Protein AF-A0A7S0QTS7-F1 (afdb_monomer_lite)

Sequence (186 aa):
SHVPLTNDRVKYTDPHTKAYLLLQAHFSRIALAGDLALDQKAVLNDAIRLIQAMVDVISSSGWLKPALAAMEVSQMVVQGTWDNTPNLMQLPHMTKEIAARCAEKGVETVFDLMDLDDEARNGLLQLSEARLAQVASVCNRYPNVNLEYEIVDADDVVAGEQVQAVVRLERENEGGGGGVHAPYYP

pLDDT: mean 92.36, std 8.05, range [49.06, 97.94]

Secondary structure (DSSP, 8-state):
---SS--TT--TT-HHHHHHHHHHHHHTT----THHHHHHHHHHHHHHHHHHHHHHHHHHTT-HHHHHHHHHHHHHHHHT--TTS-GGGGSTT--HHHHHHHHHTT--SHHHHHSS-HHHHHHHH---HHHHHHHHHHHTTS--EEEEEEETTTTS--TTSPP-EEEEEEE--S---SS---TT--

Structure (mmCIF, N/CA/C/O backbone):
data_AF-A0A7S0QTS7-F1
#
_entry.id   AF-A0A7S0QTS7-F1
#
loop_
_atom_site.group_PDB
_atom_site.id
_atom_site.type_symbol
_atom_site.label_atom_id
_atom_site.label_alt_id
_atom_site.label_comp_id
_atom_site.label_asym_id
_atom_site.label_entity_id
_atom_site.label_seq_id
_atom_site.pdbx_PDB_ins_code
_atom_site.Cartn_x
_atom_site.Cartn_y
_atom_site.Cartn_z
_atom_site.occupancy
_atom_site.B_iso_or_equiv
_atom_site.auth_seq_id
_atom_site.auth_comp_id
_atom_site.auth_asym_id
_atom_site.auth_atom_id
_atom_site.pdbx_PDB_model_num
ATOM 1 N N . SER A 1 1 ? 5.595 4.620 23.381 1.00 49.06 1 SER A N 1
ATOM 2 C CA . SER A 1 1 ? 5.449 3.561 22.366 1.00 49.06 1 SER A CA 1
ATOM 3 C C . SER A 1 1 ? 6.749 3.452 21.595 1.00 49.06 1 SER A C 1
ATOM 5 O O . SER A 1 1 ? 7.227 4.482 21.139 1.00 49.06 1 SER A O 1
ATOM 7 N N . HIS A 1 2 ? 7.357 2.266 21.525 1.00 62.16 2 HIS A N 1
ATOM 8 C CA . HIS A 1 2 ? 8.557 2.035 20.712 1.00 62.16 2 HIS A CA 1
ATOM 9 C C . HIS A 1 2 ? 8.157 1.764 19.261 1.00 62.16 2 HIS A C 1
ATOM 11 O O . HIS A 1 2 ? 7.127 1.135 19.022 1.00 62.16 2 HIS A O 1
ATOM 17 N N . VAL A 1 3 ? 8.951 2.262 18.315 1.00 71.19 3 VAL A N 1
ATOM 18 C CA . VAL A 1 3 ? 8.802 1.923 16.896 1.00 71.19 3 VAL A CA 1
ATOM 19 C C . VAL A 1 3 ? 9.535 0.604 16.588 1.00 71.19 3 VAL A C 1
ATOM 21 O O . VAL A 1 3 ? 10.515 0.310 17.277 1.00 71.19 3 VAL A O 1
ATOM 24 N N . PRO A 1 4 ? 9.069 -0.207 15.617 1.00 75.88 4 PRO A N 1
ATOM 25 C CA . PRO A 1 4 ? 9.549 -1.581 15.424 1.00 75.88 4 PRO A CA 1
ATOM 26 C C . PRO A 1 4 ? 11.021 -1.728 15.025 1.00 75.88 4 PRO A C 1
ATOM 28 O O . PRO A 1 4 ? 11.649 -2.712 15.407 1.00 75.88 4 PRO A O 1
ATOM 31 N N . LEU A 1 5 ? 11.582 -0.779 14.270 1.00 81.31 5 LEU A N 1
ATOM 32 C CA . LEU A 1 5 ? 12.964 -0.847 13.799 1.00 81.31 5 LEU A CA 1
ATOM 33 C C . LEU A 1 5 ? 13.869 0.050 14.646 1.00 81.31 5 LEU A C 1
ATOM 35 O O . LEU A 1 5 ? 13.703 1.275 14.704 1.00 81.31 5 LEU A O 1
ATOM 39 N N . THR A 1 6 ? 14.862 -0.573 15.279 1.00 77.19 6 THR A N 1
ATOM 40 C CA . THR A 1 6 ? 15.932 0.113 16.005 1.00 77.19 6 THR A CA 1
ATOM 41 C C . THR A 1 6 ? 16.934 0.729 15.037 1.00 77.19 6 THR A C 1
ATOM 43 O O . THR A 1 6 ? 17.290 0.137 14.021 1.00 77.19 6 THR A O 1
ATOM 46 N N . ASN A 1 7 ? 17.418 1.924 15.367 1.00 72.31 7 ASN A N 1
ATOM 47 C CA . ASN A 1 7 ? 18.511 2.568 14.652 1.00 72.31 7 ASN A CA 1
ATOM 48 C C . ASN A 1 7 ? 19.673 2.775 15.633 1.00 72.31 7 ASN A C 1
ATOM 50 O O . ASN A 1 7 ? 19.576 3.549 16.583 1.00 72.31 7 ASN A O 1
ATOM 54 N N . ASP A 1 8 ? 20.783 2.080 15.399 1.00 70.25 8 ASP A N 1
ATOM 55 C CA . ASP A 1 8 ? 21.942 2.089 16.302 1.00 70.25 8 ASP A CA 1
ATOM 56 C C . ASP A 1 8 ? 22.755 3.395 16.221 1.00 70.25 8 ASP A C 1
ATOM 58 O O . ASP A 1 8 ? 23.668 3.627 17.012 1.00 70.25 8 ASP A O 1
ATOM 62 N N . ARG A 1 9 ? 22.430 4.279 15.266 1.00 72.25 9 ARG A N 1
ATOM 63 C CA . ARG A 1 9 ? 23.098 5.570 15.030 1.00 72.25 9 ARG A CA 1
ATOM 64 C C . ARG A 1 9 ? 22.149 6.759 15.193 1.00 72.25 9 ARG A C 1
ATOM 66 O O . ARG A 1 9 ? 22.295 7.766 14.502 1.00 72.25 9 ARG A O 1
ATOM 73 N N . VAL A 1 10 ? 21.175 6.657 16.096 1.00 76.75 10 VAL A N 1
ATOM 74 C CA . VAL A 1 10 ? 20.191 7.722 16.338 1.00 76.75 10 VAL A CA 1
ATOM 75 C C . VAL A 1 10 ? 20.871 8.999 16.827 1.00 76.75 10 VAL A C 1
ATOM 77 O O . VAL A 1 10 ? 21.443 9.058 17.915 1.00 76.75 10 VAL A O 1
ATOM 80 N N . LYS A 1 11 ? 20.743 10.057 16.025 1.00 85.62 11 LYS A N 1
ATOM 81 C CA . LYS A 1 11 ? 20.993 11.437 16.439 1.00 85.62 11 LYS A CA 1
ATOM 82 C C . LYS A 1 11 ? 19.658 12.167 16.413 1.00 85.62 11 LYS A C 1
ATOM 84 O O . LYS A 1 11 ? 19.133 12.452 15.348 1.00 85.62 11 LYS A O 1
ATOM 89 N N . TYR A 1 12 ? 19.101 12.490 17.576 1.00 84.56 12 TYR A N 1
ATOM 90 C CA . TYR A 1 12 ? 17.772 13.118 17.657 1.00 84.56 12 TYR A CA 1
ATOM 91 C C . TYR A 1 12 ? 17.697 14.524 17.042 1.00 84.56 12 TYR A C 1
ATOM 93 O O . TYR A 1 12 ? 16.608 15.024 16.783 1.00 84.56 12 TYR A O 1
ATOM 101 N N . THR A 1 13 ? 18.843 15.157 16.794 1.00 89.44 13 THR A N 1
ATOM 102 C CA . THR A 1 13 ? 18.942 16.443 16.094 1.00 89.44 13 THR A CA 1
ATOM 103 C C . THR A 1 13 ? 18.973 16.304 14.570 1.00 89.44 13 THR A C 1
ATOM 105 O O . THR A 1 13 ? 18.912 17.314 13.874 1.00 89.44 13 THR A O 1
ATOM 108 N N . ASP A 1 14 ? 19.085 15.084 14.041 1.00 91.88 14 ASP A N 1
ATOM 109 C CA . ASP A 1 14 ? 19.148 14.818 12.608 1.00 91.88 14 ASP A CA 1
ATOM 110 C C . ASP A 1 14 ? 17.731 14.747 11.996 1.00 91.88 14 ASP A C 1
ATOM 112 O O . ASP A 1 14 ? 16.928 13.894 12.402 1.00 91.88 14 ASP A O 1
ATOM 116 N N . PRO A 1 15 ? 17.402 15.592 10.998 1.00 93.50 15 PRO A N 1
ATOM 117 C CA . PRO A 1 15 ? 16.106 15.549 10.325 1.00 93.50 15 PRO A CA 1
ATOM 118 C C . PRO A 1 15 ? 15.823 14.205 9.637 1.00 93.50 15 PRO A C 1
ATOM 120 O O . PRO A 1 15 ? 14.661 13.805 9.569 1.00 93.50 15 PRO A O 1
ATOM 123 N N . HIS A 1 16 ? 16.843 13.465 9.185 1.00 92.75 16 HIS A N 1
ATOM 124 C CA . HIS A 1 16 ? 16.645 12.137 8.593 1.00 92.75 16 HIS A CA 1
ATOM 125 C C . HIS A 1 16 ? 16.145 11.133 9.631 1.00 92.75 16 HIS A C 1
ATOM 127 O O . HIS A 1 16 ? 15.223 10.361 9.365 1.00 92.75 16 HIS A O 1
ATOM 133 N N . THR A 1 17 ? 16.699 11.192 10.844 1.00 92.25 17 THR A N 1
ATOM 134 C CA . THR A 1 17 ? 16.238 10.378 11.973 1.00 92.25 17 THR A CA 1
ATOM 135 C C . THR A 1 17 ? 14.788 10.718 12.325 1.00 92.25 17 THR A C 1
ATOM 137 O O . THR A 1 17 ? 13.982 9.811 12.525 1.00 92.25 17 THR A O 1
ATOM 140 N N . LYS A 1 18 ? 14.417 12.007 12.329 1.00 93.94 18 LYS A N 1
ATOM 141 C CA . LYS A 1 18 ? 13.025 12.437 12.538 1.00 93.94 18 LYS A CA 1
ATOM 142 C C . LYS A 1 18 ? 12.092 11.862 11.469 1.00 93.94 18 LYS A C 1
ATOM 144 O O . LYS A 1 18 ? 11.115 11.211 11.824 1.00 93.94 18 LYS A O 1
ATOM 149 N N . ALA A 1 19 ? 12.397 12.050 10.184 1.00 95.38 19 ALA A N 1
ATOM 150 C CA . ALA A 1 19 ? 11.569 11.543 9.086 1.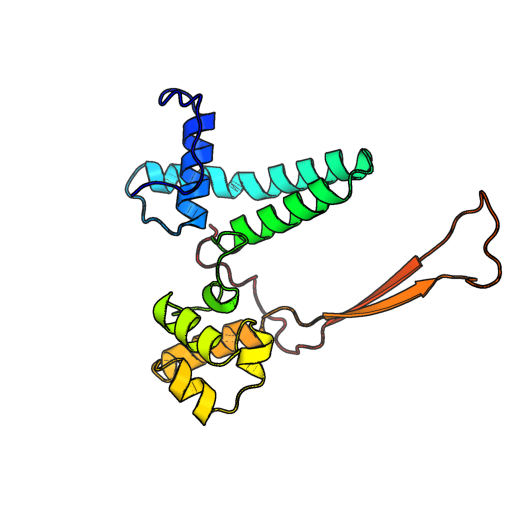00 95.38 19 ALA A CA 1
ATOM 151 C C . ALA A 1 19 ? 11.408 10.015 9.144 1.00 95.38 19 ALA A C 1
ATOM 153 O O . ALA A 1 19 ? 10.298 9.502 9.010 1.00 95.38 19 ALA A O 1
ATOM 154 N N . TYR A 1 20 ? 12.494 9.294 9.434 1.00 94.19 20 TYR A N 1
ATOM 155 C CA . TYR A 1 20 ? 12.476 7.845 9.611 1.00 94.19 20 TYR A CA 1
ATOM 156 C C . TYR A 1 20 ? 11.533 7.409 10.741 1.00 94.19 20 TYR A C 1
ATOM 158 O O . TYR A 1 20 ? 10.687 6.541 10.538 1.00 94.19 20 TYR A O 1
ATOM 166 N N . LEU A 1 21 ? 11.619 8.040 11.916 1.00 94.12 21 LEU A N 1
ATOM 167 C CA . LEU A 1 21 ? 10.734 7.735 13.045 1.00 94.12 21 LEU A CA 1
ATOM 168 C C . LEU A 1 21 ? 9.268 8.085 12.749 1.00 94.12 21 LEU A C 1
ATOM 170 O O . LEU A 1 21 ? 8.377 7.339 13.151 1.00 94.12 21 LEU A O 1
ATOM 174 N N . LEU A 1 22 ? 9.009 9.181 12.028 1.00 96.06 22 LEU A N 1
ATOM 175 C CA . LEU A 1 22 ? 7.657 9.574 11.619 1.00 96.06 22 LEU A CA 1
ATOM 176 C C . LEU A 1 22 ? 7.038 8.568 10.637 1.00 96.06 22 LEU A C 1
ATOM 178 O O . LEU A 1 22 ? 5.858 8.244 10.776 1.00 96.06 22 LEU A O 1
ATOM 182 N N . LEU A 1 23 ? 7.818 8.020 9.699 1.00 96.69 23 LEU A N 1
ATOM 183 C CA . LEU A 1 23 ? 7.364 6.939 8.814 1.00 96.69 23 LEU A CA 1
ATOM 184 C C . LEU A 1 23 ? 7.057 5.660 9.600 1.00 96.69 23 LEU A C 1
ATOM 186 O O . LEU A 1 23 ? 6.000 5.064 9.422 1.00 96.69 23 LEU A O 1
ATOM 190 N N . GLN A 1 24 ? 7.921 5.267 10.539 1.00 95.81 24 GLN A N 1
ATOM 191 C CA . GLN A 1 24 ? 7.633 4.104 11.383 1.00 95.81 24 GLN A CA 1
ATOM 192 C C . GLN A 1 24 ? 6.383 4.299 12.254 1.00 95.81 24 GLN A C 1
ATOM 194 O O . GLN A 1 24 ? 5.610 3.358 12.461 1.00 95.81 24 GLN A O 1
ATOM 199 N N . ALA A 1 25 ? 6.170 5.514 12.768 1.00 95.81 25 ALA A N 1
ATOM 200 C CA . ALA A 1 25 ? 4.962 5.868 13.502 1.00 95.81 25 ALA A CA 1
ATOM 201 C C . ALA A 1 25 ? 3.713 5.779 12.612 1.00 95.81 25 ALA A C 1
ATOM 203 O O . ALA A 1 25 ? 2.681 5.300 13.081 1.00 95.81 25 ALA A O 1
ATOM 204 N N . HIS A 1 26 ? 3.828 6.165 11.335 1.00 97.00 26 HIS A N 1
ATOM 205 C CA . HIS A 1 26 ? 2.763 6.056 10.331 1.00 97.00 26 HIS A CA 1
ATOM 206 C C . HIS A 1 26 ? 2.369 4.599 10.082 1.00 97.00 26 HIS A C 1
ATOM 208 O O . HIS A 1 26 ? 1.214 4.236 10.286 1.00 97.00 26 HIS A O 1
ATOM 214 N N . PHE A 1 27 ? 3.336 3.733 9.762 1.00 96.38 27 PHE A N 1
ATOM 215 C CA . PHE A 1 27 ? 3.089 2.300 9.534 1.00 96.38 27 PHE A CA 1
ATOM 216 C C . PHE A 1 27 ? 2.524 1.587 10.769 1.00 96.38 27 PHE A C 1
ATOM 218 O O . PHE A 1 27 ? 1.774 0.619 10.664 1.00 96.38 27 PHE A O 1
ATOM 225 N N . SER A 1 28 ? 2.862 2.087 11.959 1.00 94.94 28 SER A N 1
ATOM 226 C CA . SER A 1 28 ? 2.365 1.568 13.237 1.00 94.94 28 SER A CA 1
ATOM 227 C C . SER A 1 28 ? 1.035 2.198 13.676 1.00 94.94 28 SER A C 1
ATOM 229 O O . SER A 1 28 ? 0.529 1.842 14.742 1.00 94.94 28 SER A O 1
ATOM 231 N N . ARG A 1 29 ? 0.488 3.148 12.900 1.00 93.88 29 ARG A N 1
ATOM 232 C CA . ARG A 1 29 ? -0.713 3.943 13.213 1.00 93.88 29 ARG A CA 1
ATOM 233 C C . ARG A 1 29 ? -0.670 4.583 14.607 1.00 93.88 29 ARG A C 1
ATOM 235 O O . ARG A 1 29 ? -1.676 4.646 15.314 1.00 93.88 29 ARG A O 1
ATOM 242 N N . ILE A 1 30 ? 0.510 5.041 15.026 1.00 94.50 30 ILE A N 1
ATOM 243 C CA . ILE A 1 30 ? 0.687 5.743 16.300 1.00 94.50 30 ILE A CA 1
ATOM 244 C C . ILE A 1 30 ? 0.148 7.163 16.137 1.00 94.50 30 ILE A C 1
ATOM 246 O O . ILE A 1 30 ? 0.628 7.916 15.294 1.00 94.50 30 ILE A O 1
ATOM 250 N N . ALA A 1 31 ? -0.824 7.540 16.968 1.00 92.25 31 ALA A N 1
ATOM 251 C CA . ALA A 1 31 ? -1.362 8.893 16.971 1.00 92.25 31 ALA A CA 1
ATOM 252 C C . ALA A 1 31 ? -0.284 9.905 17.396 1.00 92.25 31 ALA A C 1
ATOM 254 O O . ALA A 1 31 ? 0.268 9.816 18.496 1.00 92.25 31 ALA A O 1
ATOM 255 N N . LEU A 1 32 ? -0.005 10.869 16.521 1.00 94.38 32 LEU A N 1
ATOM 256 C CA . LEU A 1 32 ? 0.881 12.002 16.781 1.00 94.38 32 LEU A CA 1
ATOM 257 C C . LEU A 1 32 ? 0.048 13.273 16.985 1.00 94.38 32 LEU A C 1
ATOM 259 O O . LEU A 1 32 ? -1.057 13.388 16.459 1.00 94.38 32 LEU A O 1
ATOM 263 N N . ALA A 1 33 ? 0.574 14.232 17.747 1.00 93.31 33 ALA A N 1
ATOM 264 C CA . ALA A 1 33 ? -0.103 15.492 18.050 1.00 93.31 33 ALA A CA 1
ATOM 265 C C . ALA A 1 33 ? 0.771 16.704 17.705 1.00 93.31 33 ALA A C 1
ATOM 267 O O . ALA A 1 33 ? 2.001 16.610 17.693 1.00 93.31 33 ALA A O 1
ATOM 268 N N . GLY A 1 34 ? 0.117 17.844 17.464 1.00 94.56 34 GLY A N 1
ATOM 269 C CA . GLY A 1 34 ? 0.773 19.124 17.199 1.00 94.56 34 GLY A CA 1
ATOM 270 C C . GLY A 1 34 ? 1.699 19.072 15.984 1.00 94.56 34 GLY A C 1
ATOM 271 O O . GLY A 1 34 ? 1.356 18.490 14.954 1.00 94.56 34 GLY A O 1
ATOM 272 N N . ASP A 1 35 ? 2.885 19.655 16.133 1.00 94.88 35 ASP A N 1
ATOM 273 C CA . ASP A 1 35 ? 3.860 19.817 15.051 1.00 94.88 35 ASP A CA 1
ATOM 274 C C . ASP A 1 35 ? 4.295 18.482 14.434 1.00 94.88 35 ASP A C 1
ATOM 276 O O . ASP A 1 35 ? 4.418 18.383 13.217 1.00 94.88 35 ASP A O 1
ATOM 280 N N . LEU A 1 36 ? 4.420 17.413 15.231 1.00 95.38 36 LEU A N 1
ATOM 281 C CA . LEU A 1 36 ? 4.841 16.100 14.723 1.00 95.38 36 LEU A CA 1
ATOM 282 C C . LEU A 1 36 ? 3.837 15.490 13.735 1.00 95.38 36 LEU A C 1
ATOM 284 O O . LEU A 1 36 ? 4.247 14.780 12.819 1.00 95.38 36 LEU A O 1
ATOM 288 N N . ALA A 1 37 ? 2.539 15.762 13.898 1.00 96.00 37 ALA A N 1
ATOM 289 C CA . ALA A 1 37 ? 1.522 15.308 12.949 1.00 96.00 37 ALA A CA 1
ATOM 290 C C . ALA A 1 37 ? 1.601 16.091 11.626 1.00 96.00 37 ALA A C 1
ATOM 292 O O . ALA A 1 37 ? 1.457 15.511 10.548 1.00 96.00 37 ALA A O 1
ATOM 293 N N . LEU A 1 38 ? 1.880 17.398 11.698 1.00 96.12 38 LEU A N 1
ATOM 294 C CA . LEU A 1 38 ? 2.100 18.239 10.518 1.00 96.12 38 LEU A CA 1
ATOM 295 C C . LEU A 1 38 ? 3.367 17.816 9.767 1.00 96.12 38 LEU A C 1
ATOM 297 O O . LEU A 1 38 ? 3.344 17.679 8.544 1.00 96.12 38 LEU A O 1
ATOM 301 N N . ASP A 1 39 ? 4.442 17.536 10.503 1.00 97.25 39 ASP A N 1
ATOM 302 C CA . ASP A 1 39 ? 5.693 17.029 9.950 1.00 97.25 39 ASP A CA 1
ATOM 303 C C . ASP A 1 39 ? 5.506 15.662 9.285 1.00 97.25 39 ASP A C 1
ATOM 305 O O . ASP A 1 39 ? 6.011 15.438 8.187 1.00 97.25 39 ASP A O 1
ATOM 309 N N . GLN A 1 40 ? 4.761 14.746 9.916 1.00 97.69 40 GLN A N 1
ATOM 310 C CA . GLN A 1 40 ? 4.466 13.438 9.331 1.00 97.69 40 GLN A CA 1
ATOM 311 C C . GLN A 1 40 ? 3.718 13.594 8.006 1.00 97.69 40 GLN A C 1
ATOM 313 O O . GLN A 1 40 ? 4.102 12.977 7.017 1.00 97.69 40 GLN A O 1
ATOM 318 N N . LYS A 1 41 ? 2.707 14.469 7.953 1.00 96.62 41 LYS A N 1
ATOM 319 C CA . LYS A 1 41 ? 1.986 14.774 6.713 1.00 96.62 41 LYS A CA 1
ATOM 320 C C . LYS A 1 41 ? 2.915 15.326 5.626 1.00 96.62 41 LYS A C 1
ATOM 322 O O . LYS A 1 41 ? 2.816 14.896 4.479 1.00 96.62 41 LYS A O 1
ATOM 327 N N . ALA A 1 42 ? 3.827 16.234 5.973 1.00 96.69 42 ALA A N 1
ATOM 328 C CA . ALA A 1 42 ? 4.814 16.758 5.030 1.00 96.69 42 ALA A CA 1
ATOM 329 C C . ALA A 1 42 ? 5.726 15.646 4.480 1.00 96.69 42 ALA A C 1
ATOM 331 O O . ALA A 1 42 ? 5.903 15.547 3.270 1.00 96.69 42 ALA A O 1
ATOM 332 N N . VAL A 1 43 ? 6.224 14.759 5.350 1.00 97.69 43 VAL A N 1
ATOM 333 C CA . VAL A 1 43 ? 7.039 13.600 4.949 1.00 97.69 43 VAL A CA 1
ATOM 334 C C . VAL A 1 43 ? 6.263 12.662 4.018 1.00 97.69 43 VAL A C 1
ATOM 336 O O . VAL A 1 43 ? 6.806 12.233 3.002 1.00 97.69 43 VAL A O 1
ATOM 339 N N . LEU A 1 44 ? 4.999 12.356 4.327 1.00 97.44 44 LEU A N 1
ATOM 340 C CA . LEU A 1 44 ? 4.170 11.451 3.523 1.00 97.44 44 LEU A CA 1
ATOM 341 C C . LEU A 1 44 ? 3.872 12.007 2.123 1.00 97.44 44 LEU A C 1
ATOM 343 O O . LEU A 1 44 ? 3.926 11.245 1.160 1.00 97.44 44 LEU A O 1
ATOM 347 N N . ASN A 1 45 ? 3.636 13.318 1.996 1.00 96.31 45 ASN A N 1
ATOM 348 C CA . ASN A 1 45 ? 3.398 13.972 0.703 1.00 96.31 45 ASN A CA 1
ATOM 349 C C . ASN A 1 45 ? 4.573 13.809 -0.274 1.00 96.31 45 ASN A C 1
ATOM 351 O O . ASN A 1 45 ? 4.364 13.666 -1.478 1.00 96.31 45 ASN A O 1
ATOM 355 N N . ASP A 1 46 ? 5.807 13.828 0.234 1.00 96.44 46 ASP A N 1
ATOM 356 C CA . ASP A 1 46 ? 7.007 13.666 -0.590 1.00 96.44 46 ASP A CA 1
ATOM 357 C C . ASP A 1 46 ? 7.421 12.194 -0.768 1.00 96.44 46 ASP A C 1
ATOM 359 O O . ASP A 1 46 ? 8.113 11.864 -1.737 1.00 96.44 46 ASP A O 1
ATOM 363 N N . ALA A 1 47 ? 6.997 11.300 0.134 1.00 97.31 47 ALA A N 1
ATOM 364 C CA . ALA A 1 47 ? 7.462 9.915 0.198 1.00 97.31 47 ALA A CA 1
ATOM 365 C C . ALA A 1 47 ? 7.202 9.130 -1.095 1.00 97.31 47 ALA A C 1
ATOM 367 O O . ALA A 1 47 ? 8.121 8.493 -1.606 1.00 97.31 47 ALA A O 1
ATOM 368 N N . ILE A 1 48 ? 5.991 9.197 -1.660 1.00 96.44 48 ILE A N 1
ATOM 369 C CA . ILE A 1 48 ? 5.631 8.403 -2.848 1.00 96.44 48 ILE A CA 1
ATOM 370 C C . ILE A 1 48 ? 6.498 8.764 -4.055 1.00 96.44 48 ILE A C 1
ATOM 372 O O . ILE A 1 48 ? 7.020 7.871 -4.718 1.00 96.44 48 ILE A O 1
ATOM 376 N N . ARG A 1 49 ? 6.730 10.060 -4.298 1.00 97.25 49 ARG A N 1
ATOM 377 C CA . ARG A 1 49 ? 7.592 10.516 -5.398 1.00 97.25 49 ARG A CA 1
ATOM 378 C C . ARG A 1 49 ? 9.033 10.032 -5.220 1.00 97.25 49 ARG A C 1
ATOM 380 O O . ARG A 1 49 ? 9.674 9.642 -6.191 1.00 97.25 49 ARG A O 1
ATOM 387 N N . LEU A 1 50 ? 9.550 10.056 -3.990 1.00 97.81 50 LEU A N 1
ATOM 388 C CA . LEU A 1 50 ? 10.899 9.566 -3.694 1.00 97.81 50 LEU A CA 1
ATOM 389 C C . LEU A 1 50 ? 11.003 8.049 -3.883 1.00 97.81 50 LEU A C 1
ATOM 391 O O . LEU A 1 50 ? 11.974 7.579 -4.467 1.00 97.81 50 LEU A O 1
ATOM 395 N N . ILE A 1 51 ? 9.996 7.292 -3.444 1.00 97.62 51 ILE A N 1
ATOM 396 C CA . ILE A 1 51 ? 9.947 5.836 -3.620 1.00 97.62 51 ILE A CA 1
ATOM 397 C C . ILE A 1 51 ? 9.877 5.470 -5.107 1.00 97.62 51 ILE A C 1
ATOM 399 O O . ILE A 1 51 ? 10.591 4.573 -5.541 1.00 97.62 51 ILE A O 1
ATOM 403 N N . GLN A 1 52 ? 9.090 6.190 -5.910 1.00 96.62 52 GLN A N 1
ATOM 404 C CA . GLN A 1 52 ? 9.050 6.000 -7.366 1.00 96.62 52 GLN A CA 1
ATOM 405 C C . GLN A 1 52 ? 10.424 6.239 -8.005 1.00 96.62 52 GLN A C 1
ATOM 407 O O . GLN A 1 52 ? 10.907 5.390 -8.747 1.00 96.62 52 GLN A O 1
ATOM 412 N N . ALA A 1 53 ? 11.115 7.319 -7.625 1.00 97.94 53 ALA A N 1
ATOM 413 C CA . ALA A 1 53 ? 12.480 7.564 -8.090 1.00 97.94 53 ALA A CA 1
ATOM 414 C C . ALA A 1 53 ? 13.458 6.449 -7.664 1.00 97.94 53 ALA A C 1
ATOM 416 O O . ALA A 1 53 ? 14.363 6.095 -8.419 1.00 97.94 53 ALA A O 1
ATOM 417 N N . MET A 1 54 ? 13.280 5.861 -6.473 1.00 96.69 54 MET A N 1
ATOM 418 C CA . MET A 1 54 ? 14.054 4.687 -6.056 1.00 96.69 54 MET A CA 1
ATOM 419 C C . MET A 1 54 ? 13.767 3.479 -6.950 1.00 96.69 54 MET A C 1
ATOM 421 O O . MET A 1 54 ? 14.712 2.819 -7.373 1.00 96.69 54 MET A O 1
ATOM 425 N N . VAL A 1 55 ? 12.497 3.204 -7.269 1.00 96.88 55 VAL A N 1
ATOM 426 C CA . VAL A 1 55 ? 12.116 2.117 -8.186 1.00 96.88 55 VAL A CA 1
ATOM 427 C C . VAL A 1 55 ? 12.797 2.296 -9.543 1.00 96.88 55 VAL A C 1
ATOM 429 O O . VAL A 1 55 ? 13.369 1.331 -10.045 1.00 96.88 55 VAL A O 1
ATOM 432 N N . ASP A 1 56 ? 12.825 3.512 -10.093 1.00 96.75 56 ASP A N 1
ATOM 433 C CA . ASP A 1 56 ? 13.452 3.807 -11.390 1.00 96.75 56 ASP A CA 1
ATOM 434 C C . ASP A 1 56 ? 14.972 3.571 -11.384 1.00 96.75 56 ASP A C 1
ATOM 436 O O . ASP A 1 56 ? 15.533 2.973 -12.307 1.00 96.75 56 ASP A O 1
ATOM 440 N N . VAL A 1 57 ? 15.662 4.001 -10.322 1.00 97.38 57 VAL A N 1
ATOM 441 C CA . VAL A 1 57 ? 17.114 3.794 -10.171 1.00 97.38 57 VAL A CA 1
ATOM 442 C C . VAL A 1 57 ? 17.447 2.308 -10.001 1.00 97.38 57 VAL A C 1
ATOM 444 O O . VAL A 1 57 ? 18.394 1.796 -10.607 1.00 97.38 57 VAL A O 1
ATOM 447 N N . ILE A 1 58 ? 16.667 1.598 -9.184 1.00 96.50 58 ILE A N 1
ATOM 448 C CA . ILE A 1 58 ? 16.882 0.179 -8.891 1.00 96.50 58 ILE A CA 1
ATOM 449 C C . ILE A 1 58 ? 16.575 -0.689 -10.121 1.00 96.50 58 ILE A C 1
ATOM 451 O O . ILE A 1 58 ? 17.342 -1.607 -10.429 1.00 96.50 58 ILE A O 1
ATOM 455 N N . SER A 1 59 ? 15.493 -0.394 -10.845 1.00 93.75 59 SER A N 1
ATOM 456 C CA . SER A 1 59 ? 15.099 -1.127 -12.053 1.00 93.75 59 SER A CA 1
ATOM 457 C C . SER A 1 59 ? 16.112 -0.925 -13.183 1.00 93.75 59 SER A C 1
ATOM 459 O O . SER A 1 59 ? 16.505 -1.900 -13.822 1.00 93.75 59 SER A O 1
ATOM 461 N N . SER A 1 60 ? 16.656 0.289 -13.333 1.00 95.62 60 SER A N 1
ATOM 462 C CA . SER A 1 60 ? 17.759 0.586 -14.264 1.00 95.62 60 SER A CA 1
ATOM 463 C C . SER A 1 60 ? 19.044 -0.188 -13.942 1.00 95.62 60 SER A C 1
ATOM 465 O O . SER A 1 60 ? 19.852 -0.449 -14.829 1.00 95.62 60 SER A O 1
ATOM 467 N N . SER A 1 61 ? 19.230 -0.579 -12.679 1.00 95.38 61 SER A N 1
ATOM 468 C CA . SER A 1 61 ? 20.365 -1.397 -12.230 1.00 95.38 61 SER A CA 1
ATOM 469 C C . SER A 1 61 ? 20.120 -2.907 -12.373 1.00 95.38 61 SER A C 1
ATOM 471 O O . SER A 1 61 ? 21.012 -3.704 -12.086 1.00 95.38 61 SER A O 1
ATOM 473 N N . GLY A 1 62 ? 18.919 -3.322 -12.796 1.00 95.12 62 GLY A N 1
ATOM 474 C CA . GLY A 1 62 ? 18.546 -4.729 -12.960 1.00 95.12 62 GLY A CA 1
ATOM 475 C C . GLY A 1 62 ? 18.332 -5.482 -11.642 1.00 95.12 62 GLY A C 1
ATOM 476 O O . GLY A 1 62 ? 18.413 -6.711 -11.609 1.00 95.12 62 GLY A O 1
ATOM 477 N N . TRP A 1 63 ? 18.087 -4.782 -10.529 1.00 96.38 63 TRP A N 1
ATOM 478 C CA . TRP A 1 63 ? 17.932 -5.412 -9.215 1.00 96.38 63 TRP A CA 1
ATOM 479 C C . TRP A 1 63 ? 16.460 -5.663 -8.885 1.00 96.38 63 TRP A C 1
ATOM 481 O O . TRP A 1 63 ? 15.769 -4.807 -8.340 1.00 96.38 63 TRP A O 1
ATOM 491 N N . LEU A 1 64 ? 15.984 -6.878 -9.156 1.00 95.06 64 LEU A N 1
ATOM 492 C CA . LEU A 1 64 ? 14.573 -7.221 -8.961 1.00 95.06 64 LEU A CA 1
ATOM 493 C C . LEU A 1 64 ? 14.119 -7.127 -7.494 1.00 95.06 64 LEU A C 1
ATOM 495 O O . LEU A 1 64 ? 13.113 -6.487 -7.204 1.00 95.06 64 LEU A O 1
ATOM 499 N N . LYS A 1 65 ? 14.855 -7.737 -6.552 1.00 95.94 65 LYS A N 1
ATOM 500 C CA . LYS A 1 65 ? 14.414 -7.811 -5.143 1.00 95.94 65 LYS A CA 1
ATOM 501 C C . LYS A 1 65 ? 14.229 -6.430 -4.495 1.00 95.94 65 LYS A C 1
ATOM 503 O O . LYS A 1 65 ? 13.173 -6.206 -3.913 1.00 95.94 65 LYS A O 1
ATOM 508 N N . PRO A 1 66 ? 15.187 -5.488 -4.594 1.00 96.44 66 PRO A N 1
ATOM 509 C CA . PRO A 1 66 ? 14.994 -4.157 -4.028 1.00 96.44 66 PRO A CA 1
ATOM 510 C C . PRO A 1 66 ? 13.922 -3.344 -4.769 1.00 96.44 66 PRO A C 1
ATOM 512 O O . PRO A 1 66 ? 13.304 -2.485 -4.150 1.00 96.44 66 PRO A O 1
ATOM 515 N N . ALA A 1 67 ? 13.671 -3.614 -6.060 1.00 95.88 67 ALA A N 1
ATOM 516 C CA . ALA A 1 67 ? 12.623 -2.925 -6.813 1.00 95.88 67 ALA A CA 1
ATOM 517 C C . ALA A 1 67 ? 11.238 -3.336 -6.302 1.00 95.88 67 ALA A C 1
ATOM 519 O O . ALA A 1 67 ? 10.411 -2.471 -6.025 1.00 95.88 67 ALA A O 1
ATOM 520 N N . LEU A 1 68 ? 11.023 -4.640 -6.094 1.00 95.56 68 LEU A N 1
ATOM 521 C CA . LEU A 1 68 ? 9.797 -5.166 -5.489 1.00 95.56 68 LEU A CA 1
ATOM 522 C C . LEU A 1 68 ? 9.605 -4.640 -4.062 1.00 95.56 68 LEU A C 1
ATOM 524 O O . LEU A 1 68 ? 8.536 -4.127 -3.747 1.00 95.56 68 LEU A O 1
ATOM 528 N N . ALA A 1 69 ? 10.658 -4.642 -3.238 1.00 95.94 69 ALA A N 1
ATOM 529 C CA . ALA A 1 69 ? 10.589 -4.082 -1.888 1.00 95.94 69 ALA A CA 1
ATOM 530 C C . ALA A 1 69 ? 10.231 -2.582 -1.894 1.00 95.94 69 ALA A C 1
ATOM 532 O O . ALA A 1 69 ? 9.450 -2.121 -1.067 1.00 95.94 69 ALA A O 1
ATOM 533 N N . ALA A 1 70 ? 10.756 -1.794 -2.839 1.00 96.75 70 ALA A N 1
ATOM 534 C CA . ALA A 1 70 ? 10.377 -0.387 -2.976 1.00 96.75 70 ALA A CA 1
ATOM 535 C C . ALA A 1 70 ? 8.899 -0.221 -3.391 1.00 96.75 70 ALA A C 1
ATOM 537 O O . ALA A 1 70 ? 8.215 0.667 -2.878 1.00 96.75 70 ALA A O 1
ATOM 538 N N . MET A 1 71 ? 8.379 -1.098 -4.258 1.00 96.56 71 MET A N 1
ATOM 539 C CA . MET A 1 71 ? 6.951 -1.131 -4.598 1.00 96.56 71 MET A CA 1
ATOM 540 C C . MET A 1 71 ? 6.087 -1.479 -3.376 1.00 96.56 71 MET A C 1
ATOM 542 O O . MET A 1 71 ? 5.091 -0.798 -3.132 1.00 96.56 71 MET A O 1
ATOM 546 N N . GLU A 1 72 ? 6.484 -2.454 -2.557 1.00 95.56 72 GLU A N 1
ATOM 547 C CA . GLU A 1 72 ? 5.801 -2.801 -1.299 1.00 95.56 72 GLU A CA 1
ATOM 548 C C . GLU A 1 72 ? 5.799 -1.623 -0.314 1.00 95.56 72 GLU A C 1
ATOM 550 O O . GLU A 1 72 ? 4.754 -1.268 0.232 1.00 95.56 72 GLU A O 1
ATOM 555 N N . VAL A 1 73 ? 6.929 -0.922 -0.162 1.00 96.50 73 VAL A N 1
ATOM 556 C CA . VAL A 1 73 ? 7.013 0.281 0.685 1.00 96.50 73 VAL A CA 1
ATOM 557 C C . VAL A 1 73 ? 6.052 1.373 0.203 1.00 96.50 73 VAL A C 1
ATOM 559 O O . VAL A 1 73 ? 5.451 2.062 1.028 1.00 96.50 73 VAL A O 1
ATOM 562 N N . SER A 1 74 ? 5.840 1.522 -1.109 1.00 96.94 74 SER A N 1
ATOM 563 C CA . SER A 1 74 ? 4.841 2.471 -1.619 1.00 96.94 74 SER A CA 1
ATOM 564 C C . SER A 1 74 ? 3.425 2.120 -1.141 1.00 96.94 74 SER A C 1
ATOM 566 O O . SER A 1 74 ? 2.689 3.001 -0.694 1.00 96.94 74 SER A O 1
ATOM 568 N N . GLN A 1 75 ? 3.069 0.832 -1.134 1.00 95.75 75 GLN A N 1
ATOM 569 C CA . GLN A 1 75 ? 1.774 0.351 -0.651 1.00 95.75 75 GLN A CA 1
ATOM 570 C C . GLN A 1 75 ? 1.645 0.536 0.867 1.00 95.75 75 GLN A C 1
ATOM 572 O O . GLN A 1 75 ? 0.615 1.023 1.336 1.00 95.75 75 GLN A O 1
ATOM 577 N N . MET A 1 76 ? 2.709 0.250 1.626 1.00 97.31 76 MET A N 1
ATOM 578 C CA . MET A 1 76 ? 2.793 0.497 3.072 1.00 97.31 76 MET A CA 1
ATOM 579 C C . MET A 1 76 ? 2.567 1.974 3.423 1.00 97.31 76 MET A C 1
ATOM 581 O O . MET A 1 76 ? 1.846 2.286 4.372 1.00 97.31 76 MET A O 1
ATOM 585 N N . VAL A 1 77 ? 3.148 2.901 2.649 1.00 97.62 77 VAL A N 1
ATOM 586 C CA . VAL A 1 77 ? 2.960 4.353 2.822 1.00 97.62 77 VAL A CA 1
ATOM 587 C C . VAL A 1 77 ? 1.520 4.764 2.541 1.00 97.62 77 VAL A C 1
ATOM 589 O O . VAL A 1 77 ? 0.942 5.487 3.351 1.00 97.62 77 VAL A O 1
ATOM 592 N N . VAL A 1 78 ? 0.919 4.283 1.451 1.00 96.69 78 VAL A N 1
ATOM 593 C CA . VAL A 1 78 ? -0.473 4.618 1.108 1.00 96.69 78 VAL A CA 1
ATOM 594 C C . VAL A 1 78 ? -1.457 4.053 2.140 1.00 96.69 78 VAL A C 1
ATOM 596 O O . VAL A 1 78 ? -2.366 4.753 2.576 1.00 96.69 78 VAL A O 1
ATOM 599 N N . GLN A 1 79 ? -1.283 2.805 2.575 1.00 96.25 79 GLN A N 1
ATOM 600 C CA . GLN A 1 79 ? -2.229 2.148 3.490 1.00 96.25 79 GLN A CA 1
ATOM 601 C C . GLN A 1 79 ? -1.945 2.404 4.980 1.00 96.25 79 GLN A C 1
ATOM 603 O O . GLN A 1 79 ? -2.797 2.137 5.836 1.00 96.25 79 GLN A O 1
ATOM 608 N N . GLY A 1 80 ? -0.767 2.939 5.311 1.00 96.31 80 GLY A N 1
ATOM 609 C CA . GLY A 1 80 ? -0.347 3.179 6.692 1.00 96.31 80 GLY A CA 1
ATOM 610 C C . GLY A 1 80 ? -0.250 1.882 7.491 1.00 96.31 80 GLY A C 1
ATOM 611 O O . GLY A 1 80 ? -0.838 1.770 8.569 1.00 96.31 80 GLY A O 1
ATOM 612 N N . THR A 1 81 ? 0.432 0.883 6.932 1.00 95.25 81 THR A N 1
ATOM 613 C CA . THR A 1 81 ? 0.633 -0.442 7.539 1.00 95.25 81 THR A CA 1
ATOM 614 C C . THR A 1 81 ? 2.046 -0.949 7.292 1.00 95.25 81 THR A C 1
ATOM 616 O O . THR A 1 81 ? 2.709 -0.515 6.354 1.00 95.25 81 THR A O 1
ATOM 619 N N . TRP A 1 82 ? 2.497 -1.886 8.124 1.00 95.69 82 TRP A N 1
ATOM 620 C CA . TRP A 1 82 ? 3.699 -2.671 7.842 1.00 95.69 82 TRP A CA 1
ATOM 621 C C . TRP A 1 82 ? 3.410 -3.784 6.830 1.00 95.69 82 TRP A C 1
ATOM 623 O O . TRP A 1 82 ? 2.259 -4.185 6.668 1.00 95.69 82 TRP A O 1
ATOM 633 N N . ASP A 1 83 ? 4.460 -4.302 6.202 1.00 91.69 83 ASP A N 1
ATOM 634 C CA . ASP A 1 83 ? 4.452 -5.467 5.306 1.00 91.69 83 ASP A CA 1
ATOM 635 C C . ASP A 1 83 ? 3.884 -6.730 5.973 1.00 91.69 83 ASP A C 1
ATOM 637 O O . ASP A 1 83 ? 3.173 -7.510 5.352 1.00 91.69 83 ASP A O 1
ATOM 641 N N . ASN A 1 84 ? 4.141 -6.903 7.269 1.00 90.25 84 ASN A N 1
ATOM 642 C CA . ASN A 1 84 ? 3.647 -8.028 8.064 1.00 90.25 84 ASN A CA 1
ATOM 643 C C . ASN A 1 84 ? 2.303 -7.764 8.770 1.00 90.25 84 ASN A C 1
ATOM 645 O O . ASN A 1 84 ? 1.872 -8.558 9.610 1.00 90.25 84 ASN A O 1
ATOM 649 N N . THR A 1 85 ? 1.660 -6.624 8.502 1.00 92.56 85 THR A N 1
ATOM 650 C CA . THR A 1 85 ? 0.345 -6.320 9.078 1.00 92.56 85 THR A CA 1
ATOM 651 C C . THR A 1 85 ? -0.727 -7.130 8.344 1.00 92.56 85 THR A C 1
ATOM 653 O O . THR A 1 85 ? -0.678 -7.189 7.119 1.00 92.56 85 THR A O 1
ATOM 656 N N . PRO A 1 86 ? -1.732 -7.706 9.038 1.00 94.12 86 PRO A N 1
ATOM 657 C CA . PRO A 1 86 ? -2.811 -8.431 8.368 1.00 94.12 86 PRO A CA 1
ATOM 658 C C . PRO A 1 86 ? -3.472 -7.590 7.268 1.00 94.12 86 PRO A C 1
ATOM 660 O O . PRO A 1 86 ? -3.843 -6.441 7.524 1.00 94.12 86 PRO A O 1
ATOM 663 N N . ASN A 1 87 ? -3.675 -8.164 6.078 1.00 93.75 87 ASN A N 1
ATOM 664 C CA . ASN A 1 87 ? -4.203 -7.443 4.908 1.00 93.75 87 ASN A CA 1
ATOM 665 C C . ASN A 1 87 ? -5.550 -6.767 5.193 1.00 93.75 87 ASN A C 1
ATOM 667 O O . ASN A 1 87 ? -5.803 -5.647 4.751 1.00 93.75 87 ASN A O 1
ATOM 671 N N . LEU A 1 88 ? -6.385 -7.410 6.011 1.00 95.56 88 LEU A N 1
ATOM 672 C CA . LEU A 1 88 ? -7.686 -6.892 6.429 1.00 95.56 88 LEU A CA 1
ATOM 673 C C . LEU A 1 88 ? -7.607 -5.540 7.153 1.00 95.56 88 LEU A C 1
ATOM 675 O O . LEU A 1 88 ? -8.581 -4.793 7.146 1.00 95.56 88 LEU A O 1
ATOM 679 N N . MET A 1 89 ? -6.460 -5.173 7.739 1.00 95.12 89 MET A N 1
ATOM 680 C CA . MET A 1 89 ? -6.269 -3.876 8.405 1.00 95.12 89 MET A CA 1
ATOM 681 C C . MET A 1 89 ? -6.338 -2.679 7.442 1.00 95.12 89 MET A C 1
ATOM 683 O O . MET A 1 89 ? -6.409 -1.538 7.906 1.00 95.12 89 MET A O 1
ATOM 687 N N . GLN A 1 90 ? -6.316 -2.912 6.126 1.00 94.44 90 GLN A N 1
ATOM 688 C CA . GLN A 1 90 ? -6.572 -1.898 5.095 1.00 94.44 90 GLN A CA 1
ATOM 689 C C . GLN A 1 90 ? -8.061 -1.507 5.016 1.00 94.44 90 GLN A C 1
ATOM 691 O O . GLN A 1 90 ? -8.398 -0.432 4.522 1.00 94.44 90 GLN A O 1
ATOM 696 N N . LEU A 1 91 ? -8.963 -2.360 5.517 1.00 95.56 91 LEU A N 1
ATOM 697 C CA . LEU A 1 91 ? -10.402 -2.115 5.520 1.00 95.56 91 LEU A CA 1
ATOM 698 C C . LEU A 1 91 ? -10.817 -1.195 6.684 1.00 95.56 91 LEU A C 1
ATOM 700 O O . LEU A 1 91 ? -10.196 -1.198 7.753 1.00 95.56 91 LEU A O 1
ATOM 704 N N . PRO A 1 92 ? -11.897 -0.412 6.516 1.00 94.88 92 PRO A N 1
ATOM 705 C CA . PRO A 1 92 ? -12.381 0.483 7.554 1.00 94.88 92 PRO A CA 1
ATOM 706 C C . PRO A 1 92 ? -12.914 -0.318 8.746 1.00 94.88 92 PRO A C 1
ATOM 708 O O . PRO A 1 92 ? -13.452 -1.410 8.591 1.00 94.88 92 PRO A O 1
ATOM 711 N N . HIS A 1 93 ? -12.800 0.250 9.948 1.00 95.25 93 HIS A N 1
ATOM 712 C CA . HIS A 1 93 ? -13.258 -0.354 11.215 1.00 95.25 93 HIS A CA 1
ATOM 713 C C . HIS A 1 93 ? -12.572 -1.663 11.615 1.00 95.25 93 HIS A C 1
ATOM 715 O O . HIS A 1 93 ? -12.972 -2.261 12.613 1.00 95.25 93 HIS A O 1
ATOM 721 N N . MET A 1 94 ? -11.539 -2.094 10.890 1.00 94.62 94 MET A N 1
ATOM 722 C CA . MET A 1 94 ? -10.791 -3.288 11.248 1.00 94.62 94 MET A CA 1
ATOM 723 C C . MET A 1 94 ? -9.890 -3.020 12.456 1.00 94.62 94 MET A C 1
ATOM 725 O O . MET A 1 94 ? -9.110 -2.064 12.475 1.00 94.62 94 MET A O 1
ATOM 729 N N . THR A 1 95 ? -9.987 -3.882 13.466 1.00 93.88 95 THR A N 1
ATOM 730 C CA . THR A 1 95 ? -9.093 -3.876 14.628 1.00 93.88 95 THR A CA 1
ATOM 731 C C . THR A 1 95 ? -8.207 -5.117 14.617 1.00 93.88 95 THR A C 1
ATOM 733 O O . THR A 1 95 ? -8.478 -6.083 13.899 1.00 93.88 95 THR A O 1
ATOM 736 N N . LYS A 1 96 ? -7.147 -5.116 15.434 1.00 92.44 96 LYS A N 1
ATOM 737 C CA . LYS A 1 96 ? -6.240 -6.270 15.544 1.00 92.44 96 LYS A CA 1
ATOM 738 C C . LYS A 1 96 ? -6.972 -7.521 16.034 1.00 92.44 96 LYS A C 1
ATOM 740 O O . LYS A 1 96 ? -6.648 -8.620 15.607 1.00 92.44 96 LYS A O 1
ATOM 745 N N . GLU A 1 97 ? -7.977 -7.346 16.887 1.00 95.06 97 GLU A N 1
ATOM 746 C CA . GLU A 1 97 ? -8.809 -8.421 17.423 1.00 95.06 97 GLU A CA 1
ATOM 747 C C . GLU A 1 97 ? -9.706 -9.033 16.340 1.00 95.06 97 GLU A C 1
ATOM 749 O O . GLU A 1 97 ? -9.819 -10.255 16.261 1.00 95.06 97 GLU A O 1
ATOM 754 N N . ILE A 1 98 ? -10.311 -8.201 15.480 1.00 95.56 98 ILE A N 1
ATOM 755 C CA . ILE A 1 98 ? -11.118 -8.694 14.354 1.00 95.56 98 ILE A CA 1
ATOM 756 C C . ILE A 1 98 ? -10.217 -9.423 13.350 1.00 95.56 98 ILE A C 1
ATOM 758 O O . ILE A 1 98 ? -10.546 -10.532 12.935 1.00 95.56 98 ILE A O 1
ATOM 762 N N . ALA A 1 99 ? -9.058 -8.849 13.011 1.00 95.12 99 ALA A N 1
ATOM 763 C CA . ALA A 1 99 ? -8.102 -9.475 12.100 1.00 95.12 99 ALA A CA 1
ATOM 764 C C . ALA A 1 99 ? -7.587 -10.827 12.629 1.00 95.12 99 ALA A C 1
ATOM 766 O O . ALA A 1 99 ? -7.522 -11.788 11.869 1.00 95.12 99 ALA A O 1
ATOM 767 N N . ALA A 1 100 ? -7.286 -10.932 13.929 1.00 95.44 100 ALA A N 1
ATOM 768 C CA . ALA A 1 100 ? -6.872 -12.192 14.550 1.00 95.44 100 ALA A CA 1
ATOM 769 C C . ALA A 1 100 ? -7.968 -13.266 14.464 1.00 95.44 100 ALA A C 1
ATOM 771 O O . ALA A 1 100 ? -7.692 -14.400 14.087 1.00 95.44 100 ALA A O 1
ATOM 772 N N . ARG A 1 101 ? -9.227 -12.897 14.732 1.00 95.94 101 ARG A N 1
ATOM 773 C CA . ARG A 1 101 ? -10.371 -13.812 14.606 1.00 95.94 101 ARG A CA 1
ATOM 774 C C . ARG A 1 101 ? -10.591 -14.288 13.168 1.00 95.94 101 ARG A C 1
ATOM 776 O O . ARG A 1 101 ? -10.952 -15.441 12.956 1.00 95.94 101 ARG A O 1
ATOM 783 N N . CYS A 1 102 ? -10.393 -13.405 12.190 1.00 95.94 102 CYS A N 1
ATOM 784 C CA . CYS A 1 102 ? -10.465 -13.766 10.774 1.00 95.94 102 CYS A CA 1
ATOM 785 C C . CYS A 1 102 ? -9.356 -14.768 10.417 1.00 95.94 102 CYS A C 1
ATOM 787 O O . CYS A 1 102 ? -9.652 -15.819 9.850 1.00 95.94 102 CYS A O 1
ATOM 789 N N . ALA A 1 103 ? -8.120 -14.515 10.858 1.00 94.88 103 ALA A N 1
ATOM 790 C CA . ALA A 1 103 ? -6.992 -15.422 10.646 1.00 94.88 103 ALA A CA 1
ATOM 791 C C . ALA A 1 103 ? -7.218 -16.809 11.282 1.00 94.88 103 ALA A C 1
ATOM 793 O O . ALA A 1 103 ? -6.952 -17.826 10.650 1.00 94.88 103 ALA A O 1
ATOM 794 N N . GLU A 1 104 ? -7.803 -16.886 12.485 1.00 95.31 104 GLU A N 1
ATOM 795 C CA . GLU A 1 104 ? -8.185 -18.163 13.124 1.00 95.31 104 GLU A CA 1
ATOM 796 C C . GLU A 1 104 ? -9.193 -18.985 12.301 1.00 95.31 104 GLU A C 1
ATOM 798 O O . GLU A 1 104 ? -9.299 -20.202 12.473 1.00 95.31 104 GLU A O 1
ATOM 803 N N . LYS A 1 105 ? -9.949 -18.332 11.414 1.00 94.31 105 LYS A N 1
ATOM 804 C CA . LYS A 1 105 ? -10.893 -18.963 10.486 1.00 94.31 105 LYS A CA 1
ATOM 805 C C . LYS A 1 105 ? -10.339 -19.128 9.069 1.00 94.31 105 LYS A C 1
ATOM 807 O O . LYS A 1 105 ? -11.083 -19.577 8.205 1.00 94.31 105 LYS A O 1
ATOM 812 N N . GLY A 1 106 ? -9.063 -18.813 8.840 1.00 94.75 106 GLY A N 1
ATOM 813 C CA . GLY A 1 106 ? -8.421 -18.901 7.525 1.00 94.75 106 GLY A CA 1
ATOM 814 C C . GLY A 1 106 ? -8.801 -17.770 6.566 1.00 94.75 106 GLY A C 1
ATOM 815 O O . GLY A 1 106 ? -8.658 -17.932 5.362 1.00 94.75 106 GLY A O 1
ATOM 816 N N . VAL A 1 107 ? -9.308 -16.648 7.084 1.00 96.25 107 VAL A N 1
ATOM 817 C CA . VAL A 1 107 ? -9.670 -15.458 6.303 1.00 96.25 107 VAL A CA 1
ATOM 818 C C . VAL A 1 107 ? -8.536 -14.446 6.447 1.00 96.25 107 VAL A C 1
ATOM 820 O O . VAL A 1 107 ? -8.462 -13.726 7.447 1.00 96.25 107 VAL A O 1
ATOM 823 N N . GLU A 1 108 ? -7.625 -14.416 5.476 1.00 93.38 108 GLU A N 1
ATOM 824 C CA . GLU A 1 108 ? -6.385 -13.631 5.552 1.00 93.38 108 GLU A CA 1
ATOM 825 C C . GLU A 1 108 ? -6.369 -12.449 4.575 1.00 93.38 108 GLU A C 1
ATOM 827 O O . GLU A 1 108 ? -5.724 -11.428 4.840 1.00 93.38 108 GLU A O 1
ATOM 832 N N . THR A 1 109 ? -7.097 -12.550 3.464 1.00 95.12 109 THR A N 1
ATOM 833 C CA . THR A 1 109 ? -7.143 -11.555 2.389 1.00 95.12 109 THR A CA 1
ATOM 834 C C . THR A 1 109 ? -8.510 -10.882 2.269 1.00 95.12 109 THR A C 1
ATOM 836 O O . THR A 1 109 ? -9.517 -11.335 2.812 1.00 95.12 109 THR A O 1
ATOM 839 N N . VAL A 1 110 ? -8.556 -9.761 1.538 1.00 93.69 110 VAL A N 1
ATOM 840 C CA . VAL A 1 110 ? -9.828 -9.088 1.221 1.00 93.69 110 VAL A CA 1
ATOM 841 C C . VAL A 1 110 ? -10.717 -9.985 0.353 1.00 93.69 110 VAL A C 1
ATOM 843 O O . VAL A 1 110 ? -11.929 -9.954 0.527 1.00 93.69 110 VAL A O 1
ATOM 846 N N . PHE A 1 111 ? -10.132 -10.808 -0.522 1.00 94.12 111 PHE A N 1
ATOM 847 C CA . PHE A 1 111 ? -10.868 -11.769 -1.348 1.00 94.12 111 PHE A CA 1
ATOM 848 C C . PHE A 1 111 ? -11.524 -12.855 -0.495 1.00 94.12 111 PHE A C 1
ATOM 850 O O . PHE A 1 111 ? -12.732 -13.034 -0.599 1.00 94.12 111 PHE A O 1
ATOM 857 N N . ASP A 1 112 ? -10.791 -13.438 0.460 1.00 95.56 112 ASP A N 1
ATOM 858 C CA . ASP A 1 112 ? -11.361 -14.426 1.389 1.00 95.56 112 ASP A CA 1
ATOM 859 C C . ASP A 1 112 ? -12.564 -13.853 2.148 1.00 95.56 112 ASP A C 1
ATOM 861 O O . ASP A 1 112 ? -13.555 -14.540 2.366 1.00 95.56 112 ASP A O 1
ATOM 865 N N . LEU A 1 113 ? -12.493 -12.576 2.550 1.00 95.00 113 LEU A N 1
ATOM 866 C CA . LEU A 1 113 ? -13.592 -11.898 3.241 1.00 95.00 113 LEU A CA 1
ATOM 867 C C . LEU A 1 113 ? -14.808 -11.664 2.327 1.00 95.00 113 LEU A C 1
ATOM 869 O O . LEU A 1 113 ? -15.939 -11.686 2.816 1.00 95.00 113 LEU A O 1
ATOM 873 N N . MET A 1 114 ? -14.584 -11.394 1.038 1.00 92.38 114 MET A N 1
ATOM 874 C CA . MET A 1 114 ? -15.650 -11.201 0.047 1.00 92.38 114 MET A CA 1
ATOM 875 C C . MET A 1 114 ? -16.360 -12.510 -0.305 1.00 92.38 114 MET A C 1
ATOM 877 O O . MET A 1 114 ? -17.556 -12.475 -0.582 1.00 92.38 114 MET A O 1
ATOM 881 N N . ASP A 1 115 ? -15.651 -13.636 -0.236 1.00 94.00 115 ASP A N 1
ATOM 882 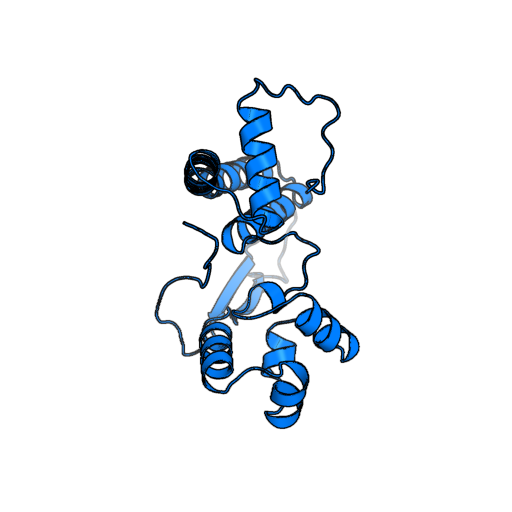C CA . ASP A 1 115 ? -16.184 -14.965 -0.549 1.00 94.00 115 ASP A CA 1
ATOM 883 C C . ASP A 1 115 ? -17.020 -15.574 0.591 1.00 94.00 115 ASP A C 1
ATOM 885 O O . ASP A 1 115 ? -17.714 -16.575 0.398 1.00 94.00 115 ASP A O 1
ATOM 889 N N . LEU A 1 116 ? -16.982 -14.979 1.787 1.00 94.94 116 LEU A N 1
ATOM 890 C CA . LEU A 1 116 ? -17.826 -15.404 2.900 1.00 94.94 116 LEU A CA 1
ATOM 891 C C . LEU A 1 116 ? -19.299 -15.075 2.659 1.00 94.94 116 LEU A C 1
ATOM 893 O O . LEU A 1 116 ? -19.654 -13.983 2.207 1.00 94.94 116 LEU A O 1
ATOM 897 N N . ASP A 1 117 ? -20.168 -15.977 3.113 1.00 94.88 117 ASP A N 1
ATOM 898 C CA . ASP A 1 117 ? -21.581 -15.658 3.263 1.00 94.88 117 ASP A CA 1
ATOM 899 C C . ASP A 1 117 ? -21.819 -14.583 4.344 1.00 94.88 117 ASP A C 1
ATOM 901 O O . ASP A 1 117 ? -20.972 -14.277 5.195 1.00 94.88 117 ASP A O 1
ATOM 905 N N . ASP A 1 118 ? -23.006 -13.980 4.299 1.00 93.12 118 ASP A N 1
ATOM 906 C CA . ASP A 1 118 ? -23.369 -12.888 5.197 1.00 93.12 118 ASP A CA 1
ATOM 907 C C . ASP A 1 118 ? -23.352 -13.312 6.677 1.00 93.12 118 ASP A C 1
ATOM 909 O O . ASP A 1 118 ? -22.997 -12.504 7.538 1.00 93.12 118 ASP A O 1
ATOM 913 N N . GLU A 1 119 ? -23.706 -14.561 6.995 1.00 94.12 119 GLU A N 1
ATOM 914 C CA . GLU A 1 119 ? -23.767 -15.062 8.372 1.00 94.12 119 GLU A CA 1
ATOM 915 C C . GLU A 1 119 ? -22.361 -15.196 8.973 1.00 94.12 119 GLU A C 1
ATOM 917 O O . GLU A 1 119 ? -22.081 -14.641 10.043 1.00 94.12 119 GLU A O 1
ATOM 922 N N . ALA A 1 120 ? -21.447 -15.852 8.255 1.00 94.56 120 ALA A N 1
ATOM 923 C CA . ALA A 1 120 ? -20.052 -16.012 8.634 1.00 94.56 120 ALA A CA 1
ATOM 924 C C . ALA A 1 120 ? -19.344 -14.657 8.725 1.00 94.56 120 ALA A C 1
ATOM 926 O O . ALA A 1 120 ? -18.662 -14.379 9.719 1.00 94.56 120 ALA A O 1
ATOM 927 N N . ARG A 1 121 ? -19.552 -13.777 7.737 1.00 95.25 121 ARG A N 1
ATOM 928 C CA . ARG A 1 121 ? -18.966 -12.432 7.724 1.00 95.25 121 ARG A CA 1
ATOM 929 C C . ARG A 1 121 ? -19.441 -11.601 8.914 1.00 95.25 121 ARG A C 1
ATOM 931 O O . ARG A 1 121 ? -18.622 -10.989 9.600 1.00 95.25 121 ARG A O 1
ATOM 938 N N . ASN A 1 122 ? -20.740 -11.596 9.204 1.00 94.38 122 ASN A N 1
ATOM 939 C CA . ASN A 1 122 ? -21.290 -10.841 10.331 1.00 94.38 122 ASN A CA 1
ATOM 940 C C . ASN A 1 122 ? -20.815 -11.408 11.677 1.00 94.38 122 ASN A C 1
ATOM 942 O O . ASN A 1 122 ? -20.468 -10.639 12.579 1.00 94.38 122 ASN A O 1
ATOM 946 N N . GLY A 1 123 ? -20.732 -12.736 11.799 1.00 94.25 123 GLY A N 1
ATOM 947 C CA . GLY A 1 123 ? -20.207 -13.415 12.984 1.00 94.25 123 GLY A CA 1
ATOM 948 C C . GLY A 1 123 ? -18.725 -13.128 13.246 1.00 94.25 123 GLY A C 1
ATOM 949 O O . GLY A 1 123 ? -18.322 -12.972 14.402 1.00 94.25 123 GLY A O 1
ATOM 950 N N . LEU A 1 124 ? -17.921 -13.005 12.184 1.00 94.62 124 LEU A N 1
ATOM 951 C CA . LEU A 1 124 ? -16.502 -12.661 12.261 1.00 94.62 124 LEU A CA 1
ATOM 952 C C . LEU A 1 124 ? -16.272 -11.186 12.576 1.00 94.62 124 LEU A C 1
ATOM 954 O O . LEU A 1 124 ? -15.528 -10.873 13.505 1.00 94.62 124 LEU A O 1
ATOM 958 N N . LEU A 1 125 ? -16.909 -10.282 11.833 1.00 95.00 125 LEU A N 1
ATOM 959 C CA . LEU A 1 125 ? -16.649 -8.849 11.951 1.00 95.00 125 LEU A CA 1
ATOM 960 C C . LEU A 1 125 ? -17.309 -8.236 13.192 1.00 95.00 125 LEU A C 1
ATOM 962 O O . LEU A 1 125 ? -16.720 -7.358 13.818 1.00 95.00 125 LEU A O 1
ATOM 966 N N . GLN A 1 126 ? -18.509 -8.696 13.569 1.00 95.12 126 GLN A N 1
ATOM 967 C CA . GLN A 1 126 ? -19.291 -8.157 14.696 1.00 95.12 126 GLN A CA 1
ATOM 968 C C . GLN A 1 126 ? -19.447 -6.624 14.648 1.00 95.12 126 GLN A C 1
ATOM 970 O O . GLN A 1 126 ? -19.439 -5.933 15.669 1.00 95.12 126 GLN A O 1
ATOM 975 N N . LEU A 1 127 ? -19.568 -6.079 13.437 1.00 95.38 127 LEU A N 1
ATOM 976 C CA . LEU A 1 127 ? -19.764 -4.657 13.179 1.00 95.38 127 LEU A CA 1
ATOM 977 C C . LEU A 1 127 ? -21.257 -4.347 13.000 1.00 95.38 127 LEU A C 1
ATOM 979 O O . LEU A 1 127 ? -22.047 -5.215 12.642 1.00 95.38 127 LEU A O 1
ATOM 983 N N . SER A 1 128 ? -21.651 -3.090 13.222 1.00 96.19 128 SER A N 1
ATOM 984 C CA . SER A 1 128 ? -23.007 -2.640 12.886 1.00 96.19 128 SER A CA 1
ATOM 985 C C . SER A 1 128 ? -23.228 -2.627 11.372 1.00 96.19 128 SER A C 1
ATOM 987 O O . SER A 1 128 ? -22.278 -2.438 10.612 1.00 96.19 128 SER A O 1
ATOM 989 N N . GLU A 1 129 ? -24.483 -2.726 10.925 1.00 94.62 129 GLU A N 1
ATOM 990 C CA . GLU A 1 129 ? -24.841 -2.691 9.495 1.00 94.62 129 GLU A CA 1
ATOM 991 C C . GLU A 1 129 ? -24.245 -1.479 8.763 1.00 94.62 129 GLU A C 1
ATOM 993 O O . GLU A 1 129 ? -23.679 -1.613 7.682 1.00 94.62 129 GLU A O 1
ATOM 998 N N . ALA A 1 130 ? -24.268 -0.298 9.391 1.00 95.81 130 ALA A N 1
ATOM 999 C CA . ALA A 1 130 ? -23.676 0.910 8.818 1.00 95.81 130 ALA A CA 1
ATOM 1000 C C . ALA A 1 130 ? -22.154 0.795 8.601 1.00 95.81 130 ALA A C 1
ATOM 1002 O O . ALA A 1 130 ? -21.624 1.324 7.626 1.00 95.81 130 ALA A O 1
ATOM 1003 N N . ARG A 1 131 ? -21.436 0.110 9.501 1.00 96.19 131 ARG A N 1
ATOM 1004 C CA . ARG A 1 131 ? -19.990 -0.129 9.365 1.00 96.19 131 ARG A CA 1
ATOM 1005 C C . ARG A 1 131 ? -19.701 -1.226 8.345 1.00 96.19 131 ARG A C 1
ATOM 1007 O O . ARG A 1 131 ? -18.773 -1.070 7.559 1.00 96.19 131 ARG A O 1
ATOM 1014 N N . LEU A 1 132 ? -20.518 -2.278 8.308 1.00 95.50 132 LEU A N 1
ATOM 1015 C CA . LEU A 1 132 ? -20.435 -3.332 7.295 1.00 95.50 132 LEU A CA 1
ATOM 1016 C C . LEU A 1 132 ? -20.640 -2.772 5.884 1.00 95.50 132 LEU A C 1
ATOM 1018 O O . LEU A 1 132 ? -19.867 -3.093 4.988 1.00 95.50 132 LEU A O 1
ATOM 1022 N N . ALA A 1 133 ? -21.595 -1.858 5.699 1.00 93.88 133 ALA A N 1
ATOM 1023 C CA . ALA A 1 133 ? -21.805 -1.176 4.423 1.00 93.88 133 ALA A CA 1
ATOM 1024 C C . ALA A 1 133 ? -20.568 -0.372 3.977 1.00 93.88 133 ALA A C 1
ATOM 1026 O O . ALA A 1 133 ? -20.228 -0.352 2.794 1.00 93.88 133 ALA A O 1
ATOM 1027 N N . GLN A 1 134 ? -19.852 0.259 4.915 1.00 94.44 134 GLN A N 1
ATOM 1028 C CA . GLN A 1 134 ? -18.596 0.953 4.609 1.00 94.44 134 GLN A CA 1
ATOM 1029 C C . GLN A 1 134 ? -17.478 -0.023 4.229 1.00 94.44 134 GLN A C 1
ATOM 1031 O O . GLN A 1 134 ? -16.748 0.248 3.279 1.00 94.44 134 GLN A O 1
ATOM 1036 N N . VAL A 1 135 ? -17.365 -1.163 4.920 1.00 95.00 135 VAL A N 1
ATOM 1037 C CA . VAL A 1 135 ? -16.421 -2.233 4.553 1.00 95.00 135 VAL A CA 1
ATOM 1038 C C . VAL A 1 135 ? -16.722 -2.747 3.146 1.00 95.00 135 VAL A C 1
ATOM 1040 O O . VAL A 1 135 ? -15.822 -2.761 2.309 1.00 95.00 135 VAL A O 1
ATOM 1043 N N . ALA A 1 136 ? -17.982 -3.070 2.849 1.00 92.31 136 ALA A N 1
ATOM 1044 C CA . ALA A 1 136 ? -18.416 -3.528 1.530 1.00 92.31 136 ALA A CA 1
ATOM 1045 C C . ALA A 1 136 ? -18.115 -2.491 0.433 1.00 92.31 136 ALA A C 1
ATOM 1047 O O . ALA A 1 136 ? -17.601 -2.832 -0.629 1.00 92.31 136 ALA A O 1
ATOM 1048 N N . SER A 1 137 ? -18.339 -1.201 0.709 1.00 91.50 137 SER A N 1
ATOM 1049 C CA . SER A 1 137 ? -17.996 -0.118 -0.221 1.00 91.50 137 SER A CA 1
ATOM 1050 C C . SER A 1 137 ? -16.496 -0.039 -0.538 1.00 91.50 137 SER A C 1
ATOM 1052 O O . SER A 1 137 ? -16.119 0.359 -1.643 1.00 91.50 137 SER A O 1
ATOM 1054 N N . VAL A 1 138 ? -15.621 -0.384 0.413 1.00 92.81 138 VAL A N 1
ATOM 1055 C CA . VAL A 1 138 ? -14.173 -0.471 0.165 1.00 92.81 138 VAL A CA 1
ATOM 1056 C C . VAL A 1 138 ? -13.823 -1.750 -0.590 1.00 92.81 138 VAL A C 1
ATOM 1058 O O . VAL A 1 138 ? -13.067 -1.666 -1.552 1.00 92.81 138 VAL A O 1
ATOM 1061 N N . CYS A 1 139 ? -14.408 -2.893 -0.223 1.00 92.25 139 CYS A N 1
ATOM 1062 C CA . CYS A 1 139 ? -14.177 -4.177 -0.895 1.00 92.25 139 CYS A CA 1
ATOM 1063 C C . CYS A 1 139 ? -14.538 -4.108 -2.387 1.00 92.25 139 CYS A C 1
ATOM 1065 O O . CYS A 1 139 ? -13.720 -4.454 -3.230 1.00 92.25 139 CYS A O 1
ATOM 1067 N N . ASN A 1 140 ? -15.681 -3.507 -2.735 1.00 89.00 140 ASN A N 1
ATOM 1068 C CA . ASN A 1 140 ? -16.105 -3.333 -4.133 1.00 89.00 140 ASN A CA 1
ATOM 1069 C C . ASN A 1 140 ? -15.160 -2.444 -4.964 1.00 89.00 140 ASN A C 1
ATOM 1071 O O . ASN A 1 140 ? -15.161 -2.502 -6.193 1.00 89.00 140 ASN A O 1
ATOM 1075 N N . ARG A 1 141 ? -14.368 -1.589 -4.306 1.00 89.19 141 ARG A N 1
ATOM 1076 C CA . ARG A 1 141 ? -13.352 -0.738 -4.948 1.00 89.19 141 ARG A CA 1
ATOM 1077 C C . ARG A 1 141 ? -11.956 -1.347 -4.898 1.00 89.19 141 ARG A C 1
ATOM 1079 O O . ARG A 1 141 ? -11.057 -0.812 -5.553 1.00 89.19 141 ARG A O 1
ATOM 1086 N N . TYR A 1 142 ? -11.770 -2.416 -4.126 1.00 91.12 142 TYR A N 1
ATOM 1087 C CA . TYR A 1 142 ? -10.503 -3.120 -4.037 1.00 91.12 142 TYR A CA 1
ATOM 1088 C C . TYR A 1 142 ? -10.113 -3.611 -5.439 1.00 91.12 142 TYR A C 1
ATOM 1090 O O . TYR A 1 142 ? -10.996 -4.001 -6.208 1.00 91.12 142 TYR A O 1
ATOM 1098 N N . PRO A 1 143 ? -8.838 -3.516 -5.847 1.00 90.31 143 PRO A N 1
ATOM 1099 C CA . PRO A 1 143 ? -8.442 -3.924 -7.187 1.00 90.31 143 PRO A CA 1
ATOM 1100 C C . PRO A 1 143 ? -8.645 -5.428 -7.379 1.00 90.31 143 PRO A C 1
ATOM 1102 O O . PRO A 1 143 ? -7.998 -6.225 -6.711 1.00 90.31 143 PRO A O 1
ATOM 1105 N N . ASN A 1 144 ? -9.512 -5.797 -8.316 1.00 90.81 144 ASN A N 1
ATOM 1106 C CA . ASN A 1 144 ? -9.556 -7.132 -8.896 1.00 90.81 144 ASN A CA 1
ATOM 1107 C C . ASN A 1 144 ? -9.202 -6.988 -10.375 1.00 90.81 144 ASN A C 1
ATOM 1109 O O . ASN A 1 144 ? -9.887 -6.270 -11.117 1.00 90.81 144 ASN A O 1
ATOM 1113 N N . VAL A 1 145 ? -8.068 -7.563 -10.750 1.00 91.31 145 VAL A N 1
ATOM 1114 C CA . VAL A 1 145 ? -7.470 -7.411 -12.072 1.00 91.31 145 VAL A CA 1
ATOM 1115 C C . VAL A 1 145 ? -7.066 -8.790 -12.555 1.00 91.31 145 VAL A C 1
ATOM 1117 O O . VAL A 1 145 ? -6.221 -9.433 -11.933 1.00 91.31 145 VAL A O 1
ATOM 1120 N N . ASN A 1 146 ? -7.639 -9.206 -13.675 1.00 93.81 146 ASN A N 1
ATOM 1121 C CA . ASN A 1 146 ? -7.197 -10.382 -14.395 1.00 93.81 146 ASN A CA 1
ATOM 1122 C C . ASN A 1 146 ? -5.972 -10.029 -15.250 1.00 93.81 146 ASN A C 1
ATOM 1124 O O . ASN A 1 146 ? -5.915 -8.955 -15.861 1.00 93.81 146 ASN A O 1
ATOM 1128 N N . LEU A 1 147 ? -4.986 -10.925 -15.272 1.00 95.50 147 LEU A N 1
ATOM 1129 C CA . LEU A 1 147 ? -3.750 -10.770 -16.032 1.00 95.50 147 LEU A CA 1
ATOM 1130 C C . LEU A 1 147 ? -3.633 -11.906 -17.035 1.00 95.50 147 LEU A C 1
ATOM 1132 O O . LEU A 1 147 ? -3.517 -13.072 -16.665 1.00 95.50 147 LEU A O 1
ATOM 1136 N N . GLU A 1 148 ? -3.552 -11.535 -18.303 1.00 97.00 148 GLU A N 1
ATOM 1137 C CA . GLU A 1 148 ? -3.180 -12.434 -19.385 1.00 97.00 148 GLU A CA 1
ATOM 1138 C C . GLU A 1 148 ? -1.849 -11.978 -19.974 1.00 97.00 148 GLU A C 1
ATOM 1140 O O . GLU A 1 148 ? -1.563 -10.780 -20.046 1.00 97.00 148 GLU A O 1
ATOM 1145 N N . TYR A 1 149 ? -1.017 -12.921 -20.405 1.00 96.75 149 TYR A N 1
ATOM 1146 C CA . TYR A 1 149 ? 0.208 -12.587 -21.117 1.00 96.75 149 TYR A CA 1
ATOM 1147 C C . TYR A 1 149 ? 0.469 -13.562 -22.259 1.00 96.75 149 TYR A C 1
ATOM 1149 O O . TYR A 1 149 ? 0.137 -14.743 -22.177 1.00 96.75 149 TYR A O 1
ATOM 1157 N N . GLU A 1 150 ? 1.095 -13.058 -23.314 1.00 97.12 150 GLU A N 1
ATOM 1158 C CA . GLU A 1 150 ? 1.546 -13.842 -24.459 1.00 97.12 150 GLU A CA 1
ATOM 1159 C C . GLU A 1 150 ? 2.958 -13.404 -24.861 1.00 97.12 150 GLU A C 1
ATOM 1161 O O . GLU A 1 150 ? 3.307 -12.222 -24.788 1.00 97.12 150 GLU A O 1
ATOM 1166 N N . ILE A 1 151 ? 3.786 -14.368 -25.264 1.00 96.44 151 ILE A N 1
ATOM 1167 C CA . ILE A 1 151 ? 5.076 -14.098 -25.900 1.00 96.44 151 ILE A CA 1
ATOM 1168 C C . ILE A 1 151 ? 4.844 -14.137 -27.406 1.00 96.44 151 ILE A C 1
ATOM 1170 O O . ILE A 1 151 ? 4.354 -15.138 -27.928 1.00 96.44 151 ILE A O 1
ATOM 1174 N N . VAL A 1 152 ? 5.163 -13.040 -28.087 1.00 95.12 152 VAL A N 1
ATOM 1175 C CA . VAL A 1 152 ? 5.048 -12.961 -29.547 1.00 95.12 152 VAL A CA 1
ATOM 1176 C C . VAL A 1 152 ? 6.074 -13.914 -30.161 1.00 95.12 152 VAL A C 1
ATOM 1178 O O . VAL A 1 152 ? 7.235 -13.883 -29.759 1.00 95.12 152 VAL A O 1
ATOM 1181 N N . ASP A 1 153 ? 5.625 -14.770 -31.085 1.00 93.75 153 ASP A N 1
ATOM 1182 C CA . ASP A 1 153 ? 6.447 -15.769 -31.784 1.00 93.75 153 ASP A CA 1
ATOM 1183 C C . ASP A 1 153 ? 7.251 -16.684 -30.834 1.00 93.75 153 ASP A C 1
ATOM 1185 O O . ASP A 1 153 ? 8.437 -16.943 -31.026 1.00 93.75 153 ASP A O 1
ATOM 1189 N N . ALA A 1 154 ? 6.598 -17.183 -29.776 1.00 91.75 154 ALA A N 1
ATOM 1190 C CA . ALA A 1 154 ? 7.231 -17.957 -28.699 1.00 91.75 154 ALA A CA 1
ATOM 1191 C C . ALA A 1 154 ? 8.029 -19.196 -29.157 1.00 91.75 154 ALA A C 1
ATOM 1193 O O . ALA A 1 154 ? 8.971 -19.599 -28.470 1.00 91.75 154 ALA A O 1
ATOM 1194 N N . ASP A 1 155 ? 7.660 -19.793 -30.293 1.00 93.44 155 ASP A N 1
ATOM 1195 C CA . ASP A 1 155 ? 8.324 -20.976 -30.851 1.00 93.44 155 ASP A CA 1
ATOM 1196 C C . ASP A 1 155 ? 9.601 -20.632 -31.650 1.00 93.44 155 ASP A C 1
ATOM 1198 O O . ASP A 1 155 ? 10.453 -21.500 -31.840 1.00 93.44 155 ASP A O 1
ATOM 1202 N N . ASP A 1 156 ? 9.780 -19.368 -32.053 1.00 92.94 156 ASP A N 1
ATOM 1203 C CA . ASP A 1 156 ? 10.865 -18.890 -32.924 1.00 92.94 156 ASP A CA 1
ATOM 1204 C C . ASP A 1 156 ? 11.853 -17.965 -32.180 1.00 92.94 156 ASP A C 1
ATOM 1206 O O . ASP A 1 156 ? 12.415 -17.022 -32.737 1.00 92.94 156 ASP A O 1
ATOM 1210 N N . VAL A 1 157 ? 12.101 -18.226 -30.891 1.00 93.00 157 VAL A N 1
ATOM 1211 C CA . VAL A 1 157 ? 13.021 -17.412 -30.077 1.00 93.00 157 VAL A CA 1
ATOM 1212 C C . VAL A 1 157 ? 14.483 -17.774 -30.350 1.00 93.00 157 VAL A C 1
ATOM 1214 O O . VAL A 1 157 ? 14.950 -18.869 -30.023 1.00 93.00 157 VAL A O 1
ATOM 1217 N N . VAL A 1 158 ? 15.245 -16.811 -30.875 1.00 93.31 158 VAL A N 1
ATOM 1218 C CA . VAL A 1 158 ? 16.677 -16.958 -31.173 1.00 93.31 158 VAL A CA 1
ATOM 1219 C C . VAL A 1 158 ? 17.542 -16.163 -30.189 1.00 93.31 158 VAL A C 1
ATOM 1221 O O . VAL A 1 158 ? 17.218 -15.055 -29.761 1.00 93.31 158 VAL A O 1
ATOM 1224 N N . ALA A 1 159 ? 18.690 -16.733 -29.813 1.00 94.44 159 ALA A N 1
ATOM 1225 C CA . ALA A 1 159 ? 19.629 -16.090 -28.901 1.00 94.44 159 ALA A CA 1
ATOM 1226 C C . ALA A 1 159 ? 20.170 -14.766 -29.470 1.00 94.44 159 ALA A C 1
ATOM 122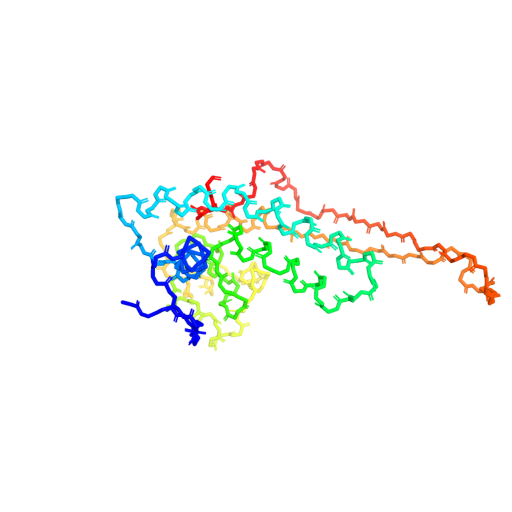8 O O . ALA A 1 159 ? 20.734 -14.729 -30.562 1.00 94.44 159 ALA A O 1
ATOM 1229 N N . GLY A 1 160 ? 20.066 -13.697 -28.677 1.00 92.94 160 GLY A N 1
ATOM 1230 C CA . GLY A 1 160 ? 20.525 -12.356 -29.052 1.00 92.94 160 GLY A CA 1
ATOM 1231 C C . GLY A 1 160 ? 19.474 -11.504 -29.764 1.00 92.94 160 GLY A C 1
ATOM 1232 O O . GLY A 1 160 ? 19.733 -10.325 -30.001 1.00 92.94 160 GLY A O 1
ATOM 1233 N N . GLU A 1 161 ? 18.298 -12.060 -30.058 1.00 93.31 161 GLU A N 1
ATOM 1234 C CA . GLU 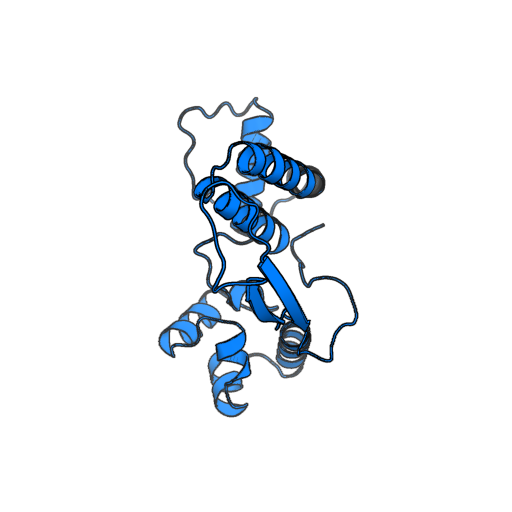A 1 161 ? 17.177 -11.319 -30.630 1.00 93.31 161 GLU A CA 1
ATOM 1235 C C . GLU A 1 161 ? 16.247 -10.756 -29.548 1.00 93.31 161 GLU A C 1
ATOM 1237 O O . GLU A 1 161 ? 16.285 -11.141 -28.374 1.00 93.31 161 GLU A O 1
ATOM 1242 N N . GLN A 1 162 ? 15.437 -9.775 -29.940 1.00 92.81 162 GLN A N 1
ATOM 1243 C CA . GLN A 1 162 ? 14.477 -9.137 -29.051 1.00 92.81 162 GLN A CA 1
ATOM 1244 C C . GLN A 1 162 ? 13.280 -10.063 -28.819 1.00 92.81 162 GLN A C 1
ATOM 1246 O O . GLN A 1 162 ? 12.650 -10.512 -29.767 1.00 92.81 162 GLN A O 1
ATOM 1251 N N . VAL A 1 163 ? 12.920 -10.275 -27.553 1.00 95.31 163 VAL A N 1
ATOM 1252 C CA . VAL A 1 163 ? 11.693 -10.982 -27.166 1.00 95.31 163 VAL A CA 1
ATOM 1253 C C . VAL A 1 163 ? 10.642 -9.960 -26.752 1.00 95.31 163 VAL A C 1
ATOM 1255 O O . VAL A 1 163 ? 10.930 -9.052 -25.966 1.00 95.31 163 VAL A O 1
ATOM 1258 N N . GLN A 1 164 ? 9.419 -10.106 -27.258 1.00 95.81 164 GLN A N 1
ATOM 1259 C CA . GLN A 1 164 ? 8.291 -9.260 -26.885 1.00 95.81 164 GLN A CA 1
ATOM 1260 C C . GLN A 1 164 ? 7.284 -10.050 -26.046 1.00 95.81 164 GLN A C 1
ATOM 1262 O O . GLN A 1 164 ? 6.725 -11.045 -26.499 1.00 95.81 164 GLN A O 1
ATOM 1267 N N . ALA A 1 165 ? 7.025 -9.564 -24.833 1.00 96.38 165 ALA A N 1
ATOM 1268 C CA . ALA A 1 165 ? 5.928 -10.027 -23.993 1.00 96.38 165 ALA A CA 1
ATOM 1269 C C . ALA A 1 165 ? 4.796 -8.994 -24.029 1.00 96.38 165 ALA A C 1
ATOM 1271 O O . ALA A 1 165 ? 5.017 -7.816 -23.736 1.00 96.38 165 ALA A O 1
ATOM 1272 N N . VAL A 1 166 ? 3.590 -9.426 -24.386 1.00 97.38 166 VAL A N 1
ATOM 1273 C CA . VAL A 1 166 ? 2.376 -8.606 -24.340 1.00 97.38 166 VAL A CA 1
ATOM 1274 C C . VAL A 1 166 ? 1.595 -9.008 -23.100 1.00 97.38 166 VAL A C 1
ATOM 1276 O O . VAL A 1 166 ? 1.242 -10.170 -22.944 1.00 97.38 166 VAL A O 1
ATOM 1279 N N . VAL A 1 167 ? 1.328 -8.046 -22.218 1.00 97.31 167 VAL A N 1
ATOM 1280 C CA . VAL A 1 167 ? 0.530 -8.244 -21.002 1.00 97.31 167 VAL A CA 1
ATOM 1281 C C . VAL A 1 167 ? -0.781 -7.482 -21.157 1.00 97.31 167 VAL A C 1
ATOM 1283 O O . VAL A 1 167 ? -0.770 -6.283 -21.442 1.00 97.31 167 VAL A O 1
ATOM 1286 N N . ARG A 1 168 ? -1.908 -8.169 -20.971 1.00 96.81 168 ARG A N 1
ATOM 1287 C CA . ARG A 1 168 ? -3.256 -7.595 -20.954 1.00 96.81 168 ARG A CA 1
ATOM 1288 C C . ARG A 1 168 ? -3.768 -7.617 -19.519 1.00 96.81 168 ARG A C 1
ATOM 1290 O O . ARG A 1 168 ? -3.714 -8.645 -18.852 1.00 96.81 168 ARG A O 1
ATOM 1297 N N . LEU A 1 169 ? -4.234 -6.464 -19.050 1.00 94.75 169 LEU A N 1
ATOM 1298 C CA . LEU A 1 169 ? -4.834 -6.304 -17.730 1.00 94.75 169 LEU A CA 1
ATOM 1299 C C . LEU A 1 169 ? -6.299 -5.924 -17.912 1.00 94.75 169 LEU A C 1
ATOM 1301 O O . LEU A 1 169 ? -6.592 -4.908 -18.545 1.00 94.75 169 LEU A O 1
ATOM 1305 N N . GLU A 1 170 ? -7.201 -6.710 -17.338 1.00 93.38 170 GLU A N 1
ATOM 1306 C CA . GLU A 1 170 ? -8.638 -6.445 -17.348 1.00 93.38 170 GLU A CA 1
ATOM 1307 C C . GLU A 1 170 ? -9.136 -6.259 -15.917 1.00 93.38 170 GLU A C 1
ATOM 1309 O O . GLU A 1 170 ? -8.833 -7.052 -15.031 1.00 93.38 170 GLU A O 1
ATOM 1314 N N . ARG A 1 171 ? -9.878 -5.178 -15.663 1.00 89.25 171 ARG A N 1
ATOM 1315 C CA . ARG A 1 171 ? -10.472 -4.932 -14.347 1.00 89.25 171 ARG A CA 1
ATOM 1316 C C . ARG A 1 171 ? -11.848 -5.580 -14.293 1.00 89.25 171 ARG A C 1
ATOM 1318 O O . ARG A 1 171 ? -12.736 -5.148 -15.017 1.00 89.25 171 ARG A O 1
ATOM 1325 N N . GLU A 1 172 ? -12.035 -6.526 -13.383 1.00 86.00 172 GLU A N 1
ATOM 1326 C CA . GLU A 1 172 ? -13.297 -7.274 -13.274 1.00 86.00 172 GLU A CA 1
ATOM 1327 C C . GLU A 1 172 ? -14.389 -6.510 -12.504 1.00 86.00 172 GLU A C 1
ATOM 1329 O O . GLU A 1 172 ? -15.580 -6.714 -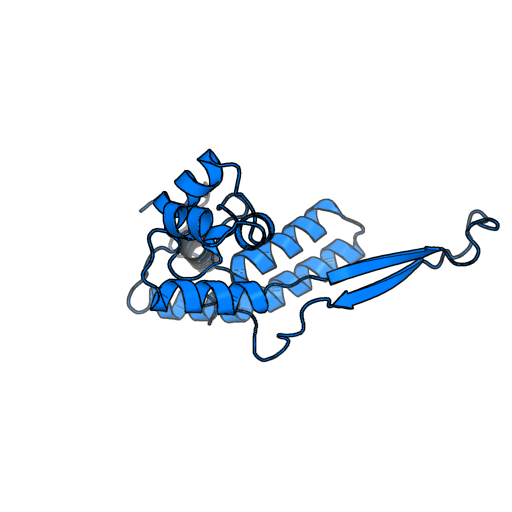12.721 1.00 86.00 172 GLU A O 1
ATOM 1334 N N . ASN A 1 173 ? -14.008 -5.601 -11.602 1.00 80.62 173 ASN A N 1
ATOM 1335 C CA . ASN A 1 173 ? -14.969 -4.942 -10.711 1.00 80.62 173 ASN A CA 1
ATOM 1336 C C . ASN A 1 173 ? -15.647 -3.739 -11.387 1.00 80.62 173 ASN A C 1
ATOM 1338 O O . ASN A 1 173 ? -14.974 -2.770 -11.746 1.00 80.62 173 ASN A O 1
ATOM 1342 N N . GLU A 1 174 ? -16.984 -3.727 -11.432 1.00 63.88 174 GLU A N 1
ATOM 1343 C CA . GLU A 1 174 ? -17.798 -2.640 -12.017 1.00 63.88 174 GLU A CA 1
ATOM 1344 C C . GLU A 1 174 ? -17.769 -1.316 -11.206 1.00 63.88 174 GLU A C 1
ATOM 1346 O O . GLU A 1 174 ? -18.202 -0.264 -11.675 1.00 63.88 174 GLU A O 1
ATOM 1351 N N . GLY A 1 175 ? -17.213 -1.319 -9.988 1.00 57.28 175 GLY A N 1
ATOM 1352 C CA . GLY A 1 175 ? -17.259 -0.215 -9.013 1.00 57.28 175 GLY A CA 1
ATOM 1353 C C . GLY A 1 175 ? -16.203 0.893 -9.164 1.00 57.28 175 GLY A C 1
ATOM 1354 O O . GLY A 1 175 ? -15.782 1.475 -8.163 1.00 57.28 175 GLY A O 1
ATOM 1355 N N . GLY A 1 176 ? -15.743 1.194 -10.380 1.00 54.06 176 GLY A N 1
ATOM 1356 C CA . GLY A 1 176 ? -14.588 2.061 -10.676 1.00 54.06 176 GLY A CA 1
ATOM 1357 C C . GLY A 1 176 ? -14.740 3.574 -10.433 1.00 54.06 176 GLY A C 1
ATOM 1358 O O . GLY A 1 176 ? -14.137 4.357 -11.164 1.00 54.06 176 GLY A O 1
ATOM 1359 N N . GLY A 1 177 ? -15.524 4.011 -9.444 1.00 63.00 177 GLY A N 1
ATOM 1360 C CA . GLY A 1 177 ? -15.700 5.424 -9.093 1.00 63.00 177 GLY A CA 1
ATOM 1361 C C . GLY A 1 177 ? -14.915 5.840 -7.842 1.00 63.00 177 GLY A C 1
ATOM 1362 O O . GLY A 1 177 ? -15.113 5.278 -6.766 1.00 63.00 177 GLY A O 1
ATOM 1363 N N . GLY A 1 178 ? -14.072 6.871 -7.959 1.00 73.69 178 GLY A N 1
ATOM 1364 C CA . GLY A 1 178 ? -13.384 7.516 -6.830 1.00 73.69 178 GLY A CA 1
ATOM 1365 C C . GLY A 1 178 ? -11.920 7.103 -6.631 1.00 73.69 178 GLY A C 1
ATOM 1366 O O . GLY A 1 178 ? -11.407 6.201 -7.287 1.00 73.69 178 GLY A O 1
ATOM 1367 N N . GLY A 1 179 ? -11.226 7.809 -5.735 1.00 83.88 179 GLY A N 1
ATOM 1368 C CA . GLY A 1 179 ? -9.822 7.542 -5.409 1.00 83.88 179 GLY A CA 1
ATOM 1369 C C . GLY A 1 179 ? -9.610 6.260 -4.594 1.00 83.88 179 GLY A C 1
ATOM 1370 O O . GLY A 1 179 ? -10.555 5.663 -4.063 1.00 83.88 179 GLY A O 1
ATOM 1371 N N . VAL A 1 180 ? -8.340 5.863 -4.465 1.00 90.50 180 VAL A N 1
ATOM 1372 C CA . VAL A 1 180 ? -7.906 4.756 -3.598 1.00 90.50 180 VAL A CA 1
ATOM 1373 C C . VAL A 1 180 ? -8.389 5.006 -2.167 1.00 90.50 180 VAL A C 1
ATOM 1375 O O . VAL A 1 180 ? -8.281 6.117 -1.650 1.00 90.50 180 VAL A O 1
ATOM 1378 N N . HIS A 1 181 ? -8.938 3.980 -1.510 1.00 93.12 181 HIS A N 1
ATOM 1379 C CA . HIS A 1 181 ? -9.226 4.071 -0.081 1.00 93.12 181 HIS A CA 1
ATOM 1380 C C . HIS A 1 181 ? -7.911 4.043 0.703 1.00 93.12 181 HIS A C 1
ATOM 1382 O O . HIS A 1 181 ? -7.272 3.000 0.802 1.00 93.12 181 HIS A O 1
ATOM 1388 N N . ALA A 1 182 ? -7.510 5.202 1.218 1.00 94.56 182 ALA A N 1
ATOM 1389 C CA . ALA A 1 182 ? -6.268 5.386 1.958 1.00 94.56 182 ALA A CA 1
ATOM 1390 C C . ALA A 1 182 ? -6.481 6.412 3.089 1.00 94.56 182 ALA A C 1
ATOM 1392 O O . ALA A 1 182 ? -5.995 7.535 3.007 1.00 94.56 182 ALA A O 1
ATOM 1393 N N . PRO A 1 183 ? -7.257 6.079 4.140 1.00 93.75 183 PRO A N 1
ATOM 1394 C CA . PRO A 1 183 ? -7.678 7.051 5.157 1.00 93.75 183 PRO A CA 1
ATOM 1395 C C . PRO A 1 183 ? -6.527 7.610 6.008 1.00 93.75 183 PRO A C 1
ATOM 1397 O O . PRO A 1 183 ? -6.710 8.614 6.691 1.00 93.75 183 PRO A O 1
ATOM 1400 N N . TYR A 1 184 ? -5.363 6.958 5.988 1.00 93.88 184 TYR A N 1
ATOM 1401 C CA . TYR A 1 184 ? -4.164 7.387 6.709 1.00 93.88 184 TYR A CA 1
ATOM 1402 C C . TYR A 1 184 ? -3.198 8.195 5.835 1.00 93.88 184 TYR A C 1
ATOM 1404 O O . TYR A 1 184 ? -2.248 8.769 6.360 1.00 93.88 184 TYR A O 1
ATOM 1412 N N . TYR A 1 185 ? -3.424 8.248 4.522 1.00 95.06 185 TYR A N 1
ATOM 1413 C CA . TYR A 1 185 ? -2.588 8.999 3.594 1.00 95.06 185 TYR A CA 1
ATOM 1414 C C . TYR A 1 185 ? -3.190 10.396 3.336 1.00 95.06 185 TYR A C 1
ATOM 1416 O O . TYR A 1 185 ? -4.412 10.503 3.199 1.00 95.06 185 TYR A O 1
ATOM 1424 N N . PRO A 1 186 ? -2.371 11.466 3.345 1.00 92.19 186 PRO A N 1
ATOM 1425 C CA . PRO A 1 186 ? -2.832 12.853 3.248 1.00 92.19 186 PRO A CA 1
ATOM 1426 C C . PRO A 1 186 ? -3.371 13.312 1.890 1.00 92.19 186 PRO A C 1
ATOM 1428 O O . PRO A 1 186 ? -3.089 12.669 0.855 1.00 92.19 186 PRO A O 1
#

Foldseek 3Di:
DDQPDDDPPDDVPDVVNLLVVLLSCQQVVPDDDDPSVVVSQVSLVCLLVVLVVVLVVCVVVVNDPVNVVSVLVNVSSQQSHDPPPQQCSSFPPDDPQLQVLCVVVVNRHLVSLVPDDPVVNCVSSVDDPVSVVRRVLLSLQPFDKDKDKDWVPVVPDDPPDDIDMDIDIDTPRPNNDDDHSRVSHD

Radius of gyration: 20.53 Å; chains: 1; bounding box: 48×41×55 Å

InterPro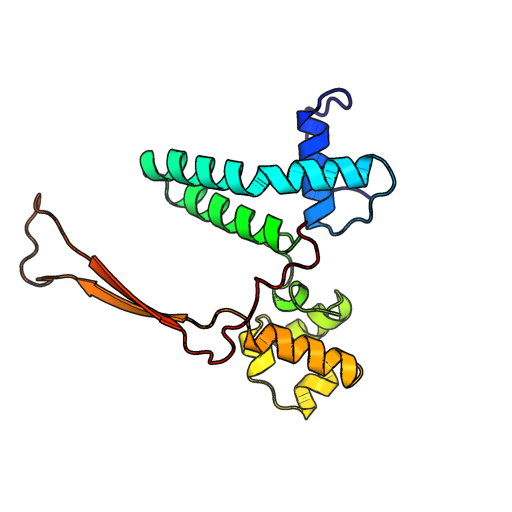 domains:
  IPR004179 Sec63 domain [PF02889] (4-170)
  IPR004179 Sec63 domain [SM00973] (5-186)
  IPR035892 C2 domain superfamily [G3DSA:2.60.40.150] (142-186)

Organism: NCBI:txid233186